Protein AF-A0A0C9XDY8-F1 (afdb_monomer_lite)

Structure (mmCIF, N/CA/C/O backbone):
data_AF-A0A0C9XDY8-F1
#
_entry.id   AF-A0A0C9XDY8-F1
#
loop_
_atom_site.group_PDB
_atom_site.id
_atom_site.type_symbol
_atom_site.label_atom_id
_atom_site.label_alt_id
_atom_site.label_comp_id
_atom_site.label_asym_id
_atom_site.label_entity_id
_atom_site.label_seq_id
_atom_site.pdbx_PDB_ins_code
_atom_site.Cartn_x
_atom_site.Cartn_y
_atom_site.Cartn_z
_atom_site.occupancy
_atom_site.B_iso_or_equiv
_atom_site.auth_seq_id
_atom_site.auth_comp_id
_atom_site.auth_asym_id
_atom_site.auth_atom_id
_atom_site.pdbx_PDB_model_num
ATOM 1 N N . THR A 1 1 ? -38.561 7.432 25.323 1.00 42.12 1 THR A N 1
ATOM 2 C CA . THR A 1 1 ? -39.269 6.364 26.056 1.00 42.12 1 THR A CA 1
ATOM 3 C C . THR A 1 1 ? -39.450 6.835 27.482 1.00 42.12 1 THR A C 1
ATOM 5 O O . THR A 1 1 ? -38.489 6.857 28.238 1.00 42.12 1 THR A O 1
ATOM 8 N N . LEU A 1 2 ? -40.638 7.354 27.798 1.00 38.59 2 LEU A N 1
ATOM 9 C CA . LEU A 1 2 ? -40.987 7.795 29.151 1.00 38.59 2 LEU A CA 1
ATOM 10 C C . LEU A 1 2 ? -41.148 6.558 30.043 1.00 38.59 2 LEU A C 1
ATOM 12 O O . LEU A 1 2 ? -41.819 5.605 29.655 1.00 38.59 2 LEU A O 1
ATOM 16 N N . PHE A 1 3 ? -40.482 6.567 31.195 1.00 43.03 3 PHE A N 1
ATOM 17 C CA . PHE A 1 3 ? -40.657 5.567 32.244 1.00 43.03 3 PHE A CA 1
ATOM 18 C C . PHE A 1 3 ? -42.044 5.752 32.868 1.00 43.03 3 PHE A C 1
ATOM 20 O O . PHE A 1 3 ? -42.349 6.836 33.356 1.00 43.03 3 PHE A O 1
ATOM 27 N N . THR A 1 4 ? -42.872 4.710 32.855 1.00 50.50 4 THR A N 1
ATOM 28 C CA . THR A 1 4 ? -44.108 4.652 33.642 1.00 50.50 4 THR A CA 1
ATOM 29 C C . THR A 1 4 ? -43.755 4.244 35.071 1.00 50.50 4 THR A C 1
ATOM 31 O O . THR A 1 4 ? -43.108 3.218 35.281 1.00 50.50 4 THR A O 1
ATOM 34 N N . ASP A 1 5 ? -44.185 5.032 36.048 1.00 51.97 5 ASP A N 1
ATOM 35 C CA . ASP A 1 5 ? -43.970 4.881 37.498 1.00 51.97 5 ASP A CA 1
ATOM 36 C C . ASP A 1 5 ? -44.753 3.717 38.145 1.00 51.97 5 ASP A C 1
ATOM 38 O O . ASP A 1 5 ? -44.798 3.580 39.367 1.00 51.97 5 ASP A O 1
ATOM 42 N N . GLY A 1 6 ? -45.337 2.836 37.329 1.00 58.69 6 GLY A N 1
ATOM 43 C CA . GLY A 1 6 ? -46.181 1.733 37.784 1.00 58.69 6 GLY A CA 1
ATOM 44 C C . GLY A 1 6 ? -47.618 2.148 38.094 1.00 58.69 6 GLY A C 1
ATOM 45 O O . GLY A 1 6 ? -48.391 1.303 38.540 1.00 58.69 6 GLY A O 1
ATOM 46 N N . THR A 1 7 ? -47.992 3.402 37.830 1.00 55.78 7 THR A N 1
ATOM 47 C CA . THR A 1 7 ? -49.383 3.859 37.851 1.00 55.78 7 THR A CA 1
ATOM 48 C C . THR A 1 7 ? -49.815 4.293 36.453 1.00 55.78 7 THR A C 1
ATOM 50 O O . THR A 1 7 ? -49.195 5.151 35.833 1.00 55.78 7 THR A O 1
ATOM 53 N N . GLY A 1 8 ? -50.860 3.662 35.911 1.00 65.94 8 GLY A N 1
ATOM 54 C CA . GLY A 1 8 ? -51.382 3.995 34.587 1.00 65.94 8 GLY A CA 1
ATOM 55 C C . GLY A 1 8 ? -52.236 2.896 33.962 1.00 65.94 8 GLY A C 1
ATOM 56 O O . GLY A 1 8 ? -52.238 1.757 34.423 1.00 65.94 8 GLY A O 1
ATOM 57 N N . VAL A 1 9 ? -52.948 3.277 32.903 1.00 69.12 9 VAL A N 1
ATOM 58 C CA . VAL A 1 9 ? -53.751 2.394 32.049 1.00 69.12 9 VAL A CA 1
ATOM 59 C C . VAL A 1 9 ? -52.806 1.623 31.124 1.00 69.12 9 VAL A C 1
ATOM 61 O O . VAL A 1 9 ? -51.913 2.207 30.499 1.00 69.12 9 VAL A O 1
ATOM 64 N N . GLY A 1 10 ? -52.959 0.304 31.055 1.00 72.88 10 GLY A N 1
ATOM 65 C CA . GLY A 1 10 ? -52.132 -0.560 30.219 1.00 72.88 10 GLY A CA 1
ATOM 66 C C . GLY A 1 10 ? -52.230 -0.182 28.738 1.00 72.88 10 GLY A C 1
ATOM 67 O O . GLY A 1 10 ? -53.272 0.241 28.243 1.00 72.88 10 GLY A O 1
ATOM 68 N N . CYS A 1 11 ? -51.161 -0.403 27.967 1.00 77.75 11 CYS A N 1
ATOM 69 C CA . CYS A 1 11 ? -51.172 -0.118 26.521 1.00 77.75 11 CYS A CA 1
ATOM 70 C C . CYS A 1 11 ? -52.161 -0.977 25.697 1.00 77.75 11 CYS A C 1
ATOM 72 O O . CYS A 1 11 ? -52.243 -0.803 24.485 1.00 77.75 11 CYS A O 1
ATOM 74 N N . HIS A 1 12 ? -52.878 -1.901 26.346 1.00 75.44 12 HIS A N 1
ATOM 75 C CA . HIS A 1 12 ? -53.931 -2.747 25.782 1.00 75.44 12 HIS A CA 1
ATOM 76 C C . HIS A 1 12 ? -55.342 -2.362 26.264 1.00 75.44 12 HIS A C 1
ATOM 78 O O . HIS A 1 12 ? -56.315 -2.900 25.753 1.00 75.44 12 HIS A O 1
ATOM 84 N N . GLU A 1 13 ? -55.459 -1.471 27.251 1.00 76.25 13 GLU A N 1
ATOM 85 C CA . GLU A 1 13 ? -56.730 -1.150 27.915 1.00 76.25 13 GLU A CA 1
ATOM 86 C C . GLU A 1 13 ? -57.495 -0.002 27.231 1.00 76.25 13 GLU A C 1
ATOM 88 O O . GLU A 1 13 ? -58.681 0.169 27.490 1.00 76.25 13 GLU A O 1
ATOM 93 N N . ASP A 1 14 ? -56.850 0.758 26.338 1.00 78.69 14 ASP A N 1
ATOM 94 C CA . ASP A 1 14 ? -57.477 1.826 25.547 1.00 78.69 14 ASP A CA 1
ATOM 95 C C . ASP A 1 14 ? -56.982 1.764 24.093 1.00 78.69 14 ASP A C 1
ATOM 97 O O . ASP A 1 14 ? -55.781 1.625 23.836 1.00 78.69 14 ASP A O 1
ATOM 101 N N . GLU A 1 15 ? -57.900 1.877 23.133 1.00 78.00 15 GLU A N 1
ATOM 102 C CA . GLU A 1 15 ? -57.599 1.894 21.696 1.00 78.00 15 GLU A CA 1
ATOM 103 C C . GLU A 1 15 ? -56.753 3.107 21.284 1.00 78.00 15 GLU A C 1
ATOM 105 O O . GLU A 1 15 ? -56.005 3.038 20.304 1.00 78.00 15 GLU A O 1
ATOM 110 N N . CYS A 1 16 ? -56.821 4.200 22.048 1.00 79.81 16 CYS A N 1
ATOM 111 C CA . CYS A 1 16 ? -56.036 5.409 21.812 1.00 79.81 16 CYS A CA 1
ATOM 112 C C . CYS A 1 16 ? -54.578 5.280 22.289 1.00 79.81 16 CYS A C 1
ATOM 114 O O . CYS A 1 16 ? -53.739 6.124 21.950 1.00 79.81 16 CYS A O 1
ATOM 116 N N . ASN A 1 17 ? -54.240 4.236 23.056 1.00 80.06 17 ASN A N 1
ATOM 117 C CA . ASN A 1 17 ? -52.890 4.048 23.576 1.00 80.06 17 ASN A CA 1
ATOM 118 C C . ASN A 1 17 ? -51.931 3.530 22.496 1.00 80.06 17 ASN A C 1
ATOM 120 O O . ASN A 1 17 ? -52.200 2.577 21.761 1.00 80.06 17 ASN A O 1
ATOM 124 N N . GLN A 1 18 ? -50.728 4.111 22.438 1.00 79.38 18 GLN A N 1
ATOM 125 C CA . GLN A 1 18 ? -49.668 3.558 21.600 1.00 79.38 18 GLN A CA 1
ATOM 126 C C . GLN A 1 18 ? -49.207 2.203 22.151 1.00 79.38 18 GLN A C 1
ATOM 128 O O . GLN A 1 18 ? -48.618 2.113 23.229 1.00 79.38 18 GLN A O 1
ATOM 133 N N . ARG A 1 19 ? -49.425 1.145 21.364 1.00 80.38 19 ARG A N 1
ATOM 134 C CA . ARG A 1 19 ? -48.980 -0.214 21.697 1.00 80.38 19 ARG A CA 1
ATOM 135 C C . ARG A 1 19 ? -47.453 -0.296 21.782 1.00 80.38 19 ARG A C 1
ATOM 137 O O . ARG A 1 19 ? -46.741 0.203 20.901 1.00 80.38 19 ARG A O 1
ATOM 144 N N . CYS A 1 20 ? -46.948 -0.964 22.819 1.00 77.81 20 CYS A N 1
ATOM 145 C CA . CYS A 1 20 ? -45.521 -1.255 22.948 1.00 77.81 20 CYS A CA 1
ATOM 146 C C . CYS A 1 20 ? -45.074 -2.289 21.897 1.00 77.81 20 CYS A C 1
ATOM 148 O O . CYS A 1 20 ? -45.893 -2.869 21.184 1.00 77.81 20 CYS A O 1
ATOM 150 N N . SER A 1 21 ? -43.767 -2.531 21.781 1.00 80.88 21 SER A N 1
ATOM 151 C CA . SER A 1 21 ? -43.231 -3.511 20.826 1.00 80.88 21 SER A CA 1
ATOM 152 C C . SER A 1 21 ? -43.799 -4.917 21.034 1.00 80.88 21 SER A C 1
ATOM 154 O O . SER A 1 21 ? -44.070 -5.591 20.050 1.00 80.88 21 SER A O 1
ATOM 156 N N . VAL A 1 22 ? -44.044 -5.332 22.281 1.00 80.62 22 VAL A N 1
ATOM 157 C CA . VAL A 1 22 ? -44.603 -6.655 22.605 1.00 80.62 22 VAL A CA 1
ATOM 158 C C . VAL A 1 22 ? -46.059 -6.762 22.142 1.00 80.62 22 VAL A C 1
ATOM 160 O O . VAL A 1 22 ? -46.367 -7.634 21.341 1.00 80.62 22 VAL A O 1
ATOM 163 N N . CYS A 1 23 ? -46.924 -5.812 22.514 1.00 80.12 23 CYS A N 1
ATOM 164 C CA . CYS A 1 23 ? -48.340 -5.803 22.106 1.00 80.12 23 CYS A CA 1
ATOM 165 C C . CYS A 1 23 ? -48.559 -5.560 20.602 1.00 80.12 23 CYS A C 1
ATOM 167 O O . CYS A 1 23 ? -49.662 -5.745 20.089 1.00 80.12 23 CYS A O 1
ATOM 169 N N . LYS A 1 24 ? -47.538 -5.063 19.892 1.00 82.62 24 LYS A N 1
ATOM 170 C CA . LYS A 1 24 ? -47.538 -4.974 18.425 1.00 82.62 24 LYS A CA 1
ATOM 171 C C . LYS A 1 24 ? -47.189 -6.306 17.764 1.00 82.62 24 LYS A C 1
ATOM 173 O O . LYS A 1 24 ? -47.685 -6.570 16.677 1.00 82.62 24 LYS A O 1
ATOM 178 N N . LEU A 1 25 ? -46.309 -7.087 18.388 1.00 83.44 25 LEU A N 1
ATOM 179 C CA . LEU A 1 25 ? -45.861 -8.390 17.898 1.00 83.44 25 LEU A CA 1
ATOM 180 C C . LEU A 1 25 ? -46.874 -9.497 18.205 1.00 83.44 25 LEU A C 1
ATOM 182 O O . LEU A 1 25 ? -47.067 -10.374 17.372 1.00 83.44 25 LEU A O 1
ATOM 186 N N . ASP A 1 26 ? -47.528 -9.427 19.362 1.00 83.75 26 ASP A N 1
ATOM 187 C CA . ASP A 1 26 ? -48.547 -10.379 19.797 1.00 83.75 26 ASP A CA 1
ATOM 188 C C . ASP A 1 26 ? -49.736 -9.615 20.414 1.00 83.75 26 ASP A C 1
ATOM 190 O O . ASP A 1 26 ? -49.637 -9.134 21.545 1.00 83.75 26 ASP A O 1
ATOM 194 N N . PRO A 1 27 ? -50.841 -9.412 19.675 1.00 78.44 27 PRO A N 1
ATOM 195 C CA . PRO A 1 27 ? -52.011 -8.684 20.170 1.00 78.44 27 PRO A CA 1
ATOM 196 C C . PRO A 1 27 ? -52.803 -9.419 21.256 1.00 78.44 27 PRO A C 1
ATOM 198 O O . PRO A 1 27 ? -53.489 -8.754 22.031 1.00 78.44 27 PRO A O 1
ATOM 201 N N . ASP A 1 28 ? -52.703 -10.749 21.309 1.00 80.75 28 ASP A N 1
ATOM 202 C CA . ASP A 1 28 ? -53.555 -11.608 22.140 1.00 80.75 28 ASP A CA 1
ATOM 203 C C . ASP A 1 28 ? -52.835 -12.131 23.391 1.00 80.75 28 ASP A C 1
ATOM 205 O O . ASP A 1 28 ? -53.439 -12.820 24.222 1.00 80.75 28 ASP A O 1
ATOM 209 N N . HIS A 1 29 ? -51.550 -11.801 23.565 1.00 77.38 29 HIS A N 1
ATOM 210 C CA . HIS A 1 29 ? -50.844 -12.131 24.797 1.00 77.38 29 HIS A CA 1
ATOM 211 C C . HIS A 1 29 ? -51.566 -11.518 26.005 1.00 77.38 29 HIS A C 1
ATOM 213 O O . HIS A 1 29 ? -52.006 -10.366 25.994 1.00 77.38 29 HIS A O 1
ATOM 219 N N . ARG A 1 30 ? -51.651 -12.281 27.096 1.00 74.69 30 ARG A N 1
ATOM 220 C CA . ARG A 1 30 ? -52.174 -11.778 28.366 1.00 74.69 30 ARG A CA 1
ATOM 221 C C . ARG A 1 30 ? -51.044 -11.068 29.108 1.00 74.69 30 ARG A C 1
ATOM 223 O O . ARG A 1 30 ? -50.074 -11.722 29.489 1.00 74.69 30 ARG A O 1
ATOM 230 N N . PRO A 1 31 ? -51.148 -9.759 29.387 1.00 65.38 31 PRO A N 1
ATOM 231 C CA . PRO A 1 31 ? -50.090 -9.021 30.083 1.00 65.38 31 PRO A CA 1
ATOM 232 C C . PRO A 1 31 ? -49.797 -9.572 31.485 1.00 65.38 31 PRO A C 1
ATOM 234 O O . PRO A 1 31 ? -48.685 -9.441 31.983 1.00 65.38 31 PRO A O 1
ATOM 237 N N . GLN A 1 32 ? -50.785 -10.235 32.096 1.00 66.88 32 GLN A N 1
ATOM 238 C CA . GLN A 1 32 ? -50.683 -10.921 33.388 1.00 66.88 32 GLN A CA 1
ATOM 239 C C . GLN A 1 32 ? -49.731 -12.129 33.351 1.00 66.88 32 GLN A C 1
ATOM 241 O O . GLN A 1 32 ? -49.143 -12.475 34.375 1.00 66.88 32 GLN A O 1
ATOM 246 N N . ASP A 1 33 ? -49.537 -12.732 32.175 1.00 66.88 33 ASP A N 1
ATOM 247 C CA . ASP A 1 33 ? -48.647 -13.879 31.978 1.00 66.88 33 ASP A CA 1
ATOM 248 C C . ASP A 1 33 ? -47.199 -13.437 31.704 1.00 66.88 33 ASP A C 1
ATOM 250 O O . ASP A 1 33 ? -46.258 -14.233 31.809 1.00 66.88 33 ASP A O 1
ATOM 254 N N . ILE A 1 34 ? -46.984 -12.145 31.423 1.00 63.44 34 ILE A N 1
ATOM 255 C CA . ILE A 1 34 ? -45.647 -11.566 31.317 1.00 63.44 34 ILE A CA 1
ATOM 256 C C . ILE A 1 34 ? -45.100 -11.369 32.730 1.00 63.44 34 ILE A C 1
ATOM 258 O O . ILE A 1 34 ? -45.297 -10.340 33.379 1.00 63.44 34 ILE A O 1
ATOM 262 N N . ARG A 1 35 ? -44.327 -12.352 33.198 1.00 57.62 35 ARG A N 1
ATOM 263 C CA . ARG A 1 35 ? -43.446 -12.168 34.355 1.00 57.62 35 ARG A CA 1
ATOM 264 C C . ARG A 1 35 ? -42.372 -11.147 33.996 1.00 57.62 35 ARG A C 1
ATOM 266 O O . ARG A 1 35 ? -41.326 -11.496 33.451 1.00 57.62 35 ARG A O 1
ATOM 273 N N . MET A 1 36 ? -42.625 -9.877 34.304 1.00 55.31 36 MET A N 1
ATOM 274 C CA . MET A 1 36 ? -41.570 -8.872 34.296 1.00 55.31 36 MET A CA 1
ATOM 275 C C . MET A 1 36 ? -40.492 -9.321 35.280 1.00 55.31 36 MET A C 1
ATOM 277 O O . MET A 1 36 ? -40.785 -9.587 36.446 1.00 55.31 36 MET A O 1
ATOM 281 N N . ALA A 1 37 ? -39.251 -9.434 34.805 1.00 52.62 37 ALA A N 1
ATOM 282 C CA . ALA A 1 37 ? -38.116 -9.658 35.684 1.00 52.62 37 ALA A CA 1
ATOM 283 C C . ALA A 1 37 ? -38.126 -8.557 36.751 1.00 52.62 37 ALA A C 1
ATOM 285 O O . ALA A 1 37 ? -38.076 -7.369 36.425 1.00 52.62 37 ALA A O 1
ATOM 286 N N . SER A 1 38 ? -38.269 -8.955 38.013 1.00 48.91 38 SER A N 1
ATOM 287 C CA . SER A 1 38 ? -38.363 -8.042 39.143 1.00 48.91 38 SER A CA 1
ATOM 288 C C . SER A 1 38 ? -37.154 -7.110 39.130 1.00 48.91 38 SER A C 1
ATOM 290 O O . SER A 1 38 ? -36.019 -7.559 39.290 1.00 48.91 38 SER A O 1
ATOM 292 N N . ILE A 1 39 ? -37.382 -5.810 38.942 1.00 51.19 39 ILE A N 1
ATOM 293 C CA . ILE A 1 39 ? -36.338 -4.810 39.170 1.00 51.19 39 ILE A CA 1
ATOM 294 C C . ILE A 1 39 ? -35.982 -4.905 40.662 1.00 51.19 39 ILE A C 1
ATOM 296 O O . ILE A 1 39 ? -36.906 -4.857 41.482 1.00 51.19 39 ILE A O 1
ATOM 300 N N . PRO A 1 40 ? -34.700 -5.057 41.047 1.00 42.94 40 PRO A N 1
ATOM 301 C CA . PRO A 1 40 ? -34.326 -5.193 42.449 1.00 42.94 40 PRO A CA 1
ATOM 302 C C . PRO A 1 40 ? -34.784 -3.953 43.223 1.00 42.94 40 PRO A C 1
ATOM 304 O O . PRO A 1 40 ? -34.209 -2.871 43.097 1.00 42.94 40 PRO A O 1
ATOM 307 N N . ARG A 1 41 ? -35.854 -4.090 44.013 1.00 44.00 41 ARG A N 1
ATOM 308 C CA . ARG A 1 41 ? -36.256 -3.068 44.977 1.00 44.00 41 ARG A CA 1
ATOM 309 C C . ARG A 1 41 ? -35.259 -3.125 46.120 1.00 44.00 41 ARG A C 1
ATOM 311 O O . ARG A 1 41 ? -35.271 -4.048 46.924 1.00 44.00 41 ARG A O 1
ATOM 318 N N . ASN A 1 42 ? -34.397 -2.121 46.176 1.00 51.34 42 ASN A N 1
ATOM 319 C CA . ASN A 1 42 ? -33.476 -1.913 47.279 1.00 51.34 42 ASN A CA 1
ATOM 320 C C . ASN A 1 42 ? -34.284 -1.477 48.521 1.00 51.34 42 ASN A C 1
ATOM 322 O O . ASN A 1 42 ? -34.487 -0.286 48.748 1.00 51.34 42 ASN A O 1
ATOM 326 N N . ARG A 1 43 ? -34.817 -2.433 49.289 1.00 45.19 43 ARG A N 1
ATOM 327 C CA . ARG A 1 43 ? -35.283 -2.232 50.670 1.00 45.19 43 ARG A CA 1
ATOM 328 C C . ARG A 1 43 ? -34.972 -3.481 51.482 1.00 45.19 43 ARG A C 1
ATOM 330 O O . ARG A 1 43 ? -35.295 -4.587 51.068 1.00 45.19 43 ARG A O 1
ATOM 337 N N . GLY A 1 44 ? -34.277 -3.258 52.591 1.00 48.97 44 GLY A N 1
ATOM 338 C CA . GLY A 1 44 ? -33.768 -4.294 53.470 1.00 48.97 44 GLY A CA 1
ATOM 339 C C . GLY A 1 44 ? -34.829 -5.036 54.280 1.00 48.97 44 GLY A C 1
ATOM 340 O O . GLY A 1 44 ? -36.019 -4.724 54.240 1.00 48.97 44 GLY A O 1
ATOM 341 N N . THR A 1 45 ? -34.266 -5.968 55.054 1.00 47.59 45 THR A N 1
ATOM 342 C CA . THR A 1 45 ? -34.793 -6.795 56.152 1.00 47.59 45 THR A CA 1
ATOM 343 C C . THR A 1 45 ? -35.672 -8.006 55.799 1.00 47.59 45 THR A C 1
ATOM 345 O O . THR A 1 45 ? -36.845 -7.875 55.485 1.00 47.59 45 THR A O 1
ATOM 348 N N . GLU A 1 46 ? -35.009 -9.169 55.924 1.00 51.94 46 GLU A N 1
ATOM 349 C CA . GLU A 1 46 ? -35.425 -10.441 56.552 1.00 51.94 46 GLU A CA 1
ATOM 350 C C . GLU A 1 46 ? -36.621 -11.227 55.988 1.00 51.94 46 GLU A C 1
ATOM 352 O O . GLU A 1 46 ? -37.774 -10.863 56.179 1.00 51.94 46 GLU A O 1
ATOM 357 N N . ALA A 1 47 ? -36.329 -12.391 55.387 1.00 44.44 47 ALA A N 1
ATOM 358 C CA . ALA A 1 47 ? -36.710 -13.715 55.910 1.00 44.44 47 ALA A CA 1
ATOM 359 C C . ALA A 1 47 ? -36.278 -14.836 54.942 1.00 44.44 47 ALA A C 1
ATOM 361 O O . ALA A 1 47 ? -36.339 -14.700 53.720 1.00 44.44 47 ALA A O 1
ATOM 362 N N . GLU A 1 48 ? -35.819 -15.940 55.524 1.00 51.09 48 GLU A N 1
ATOM 363 C CA . GLU A 1 48 ? -35.302 -17.151 54.888 1.00 51.09 48 GLU A CA 1
ATOM 364 C C . GLU A 1 48 ? -36.371 -17.952 54.126 1.00 51.09 48 GLU A C 1
ATOM 366 O O . GLU A 1 48 ? -37.483 -18.139 54.611 1.00 51.09 48 GLU A O 1
ATOM 371 N N . ALA A 1 49 ? -35.982 -18.542 52.990 1.00 43.41 49 ALA A N 1
ATOM 372 C CA . ALA A 1 49 ? -36.469 -19.855 52.564 1.00 43.41 49 ALA A CA 1
ATOM 373 C C . ALA A 1 49 ? -35.487 -20.488 51.564 1.00 43.41 49 ALA A C 1
ATOM 375 O O . ALA A 1 49 ? -35.238 -19.974 50.472 1.00 43.41 49 ALA A O 1
ATOM 376 N N . SER A 1 50 ? -34.928 -21.623 51.971 1.00 50.34 50 SER A N 1
ATOM 377 C CA . SER A 1 50 ? -33.969 -22.452 51.250 1.00 50.34 50 SER A CA 1
ATOM 378 C C . SER A 1 50 ? -34.481 -22.959 49.898 1.00 50.34 50 SER A C 1
ATOM 380 O O . SER A 1 50 ? -35.492 -23.652 49.824 1.00 50.34 50 SER A O 1
ATOM 382 N N . SER A 1 51 ? -33.698 -22.737 48.841 1.00 40.78 51 SER A N 1
ATOM 383 C CA . SER A 1 51 ? -33.584 -23.683 47.724 1.00 40.78 51 SER A CA 1
ATOM 384 C C . SER A 1 51 ? -32.186 -23.591 47.108 1.00 40.78 51 SER A C 1
ATOM 386 O O . SER A 1 51 ? -31.849 -22.704 46.327 1.00 40.78 51 SER A O 1
ATOM 388 N N . SER A 1 52 ? -31.335 -24.521 47.529 1.00 47.25 52 SER A N 1
ATOM 389 C CA . SER A 1 52 ? -29.935 -24.637 47.136 1.00 47.25 52 SER A CA 1
ATOM 390 C C . SER A 1 52 ? -29.819 -25.252 45.740 1.00 47.25 52 SER A C 1
ATOM 392 O O . SER A 1 52 ? -29.446 -26.413 45.589 1.00 47.25 52 SER A O 1
ATOM 394 N N . ILE A 1 53 ? -30.130 -24.480 44.699 1.00 47.22 53 ILE A N 1
ATOM 395 C CA . ILE A 1 53 ? -29.616 -24.758 43.355 1.00 47.22 53 ILE A CA 1
ATOM 396 C C . ILE A 1 53 ? -28.306 -23.984 43.242 1.00 47.22 53 ILE A C 1
ATOM 398 O O . ILE A 1 53 ? -28.290 -22.789 42.952 1.00 47.22 53 ILE A O 1
ATOM 402 N N . SER A 1 54 ? -27.197 -24.674 43.516 1.00 46.47 54 SER A N 1
ATOM 403 C CA . SER A 1 54 ? -25.847 -24.163 43.279 1.00 46.47 54 SER A CA 1
ATOM 404 C C . SER A 1 54 ? -25.618 -24.020 41.772 1.00 46.47 54 SER A C 1
ATOM 406 O O . SER A 1 54 ? -25.078 -24.901 41.107 1.00 46.47 54 SER A O 1
ATOM 408 N N . ARG A 1 55 ? -26.089 -22.905 41.212 1.00 48.03 55 ARG A N 1
ATOM 409 C CA . ARG A 1 55 ? -25.539 -22.325 39.991 1.00 48.03 55 ARG A CA 1
ATOM 410 C C . ARG A 1 55 ? -24.518 -21.291 40.432 1.00 48.03 55 ARG A C 1
ATOM 412 O O . ARG A 1 55 ? -24.845 -20.126 40.641 1.00 48.03 55 ARG A O 1
ATOM 419 N N . THR A 1 56 ? -23.277 -21.728 40.593 1.00 45.50 56 THR A N 1
ATOM 420 C CA . THR A 1 56 ? -22.108 -20.846 40.592 1.00 45.50 56 THR A CA 1
ATOM 421 C C . THR A 1 56 ? -21.918 -20.271 39.189 1.00 45.50 56 THR A C 1
ATOM 423 O O . THR A 1 56 ? -20.978 -20.618 38.490 1.00 45.50 56 THR A O 1
ATOM 426 N N . ASP A 1 57 ? -22.835 -19.407 38.777 1.00 51.47 57 ASP A N 1
ATOM 427 C CA . ASP A 1 57 ? -22.575 -18.366 37.794 1.00 51.47 57 ASP A CA 1
ATOM 428 C C . ASP A 1 57 ? -22.826 -17.075 38.554 1.00 51.47 57 ASP A C 1
ATOM 430 O O . ASP A 1 57 ? -23.939 -16.555 38.605 1.00 51.47 57 ASP A O 1
ATOM 434 N N . HIS A 1 58 ? -21.800 -16.616 39.271 1.00 56.09 58 HIS A N 1
ATOM 435 C CA . HIS A 1 58 ? -21.829 -15.273 39.822 1.00 56.09 58 HIS A CA 1
ATOM 436 C C . HIS A 1 58 ? -21.917 -14.329 38.619 1.00 56.09 58 HIS A C 1
ATOM 438 O O . HIS A 1 58 ? -20.961 -14.286 37.838 1.00 56.09 58 HIS A O 1
ATOM 444 N N . PRO A 1 59 ? -23.030 -13.597 38.421 1.00 58.22 59 PRO A N 1
ATOM 445 C CA . PRO A 1 59 ? -23.056 -12.576 37.393 1.00 58.22 59 PRO A CA 1
ATOM 446 C C . PRO A 1 59 ? -21.934 -11.609 37.749 1.00 58.22 59 PRO A C 1
ATOM 448 O O . PRO A 1 59 ? -21.939 -11.044 38.847 1.00 58.22 59 PRO A O 1
ATOM 451 N N . GLN A 1 60 ? -20.936 -11.480 36.867 1.00 60.97 60 GLN A N 1
ATOM 452 C CA . GLN A 1 60 ? -19.886 -10.482 37.037 1.00 60.97 60 GLN A CA 1
ATOM 453 C C . GLN A 1 60 ? -20.570 -9.175 37.418 1.00 60.97 60 GLN A C 1
ATOM 455 O O . GLN A 1 60 ? -21.497 -8.732 36.730 1.00 60.97 60 GLN A O 1
ATOM 460 N N . SER A 1 61 ? -20.159 -8.579 38.538 1.00 80.62 61 SER A N 1
ATOM 461 C CA . SER A 1 61 ? -20.737 -7.304 38.940 1.00 80.62 61 SER A CA 1
ATOM 462 C C . SER A 1 61 ? -20.576 -6.326 37.776 1.00 80.62 61 SER A C 1
ATOM 464 O O . SER A 1 61 ? -19.585 -6.375 37.044 1.00 80.62 61 SER A O 1
ATOM 466 N N . PHE A 1 62 ? -21.526 -5.411 37.594 1.00 80.38 62 PHE A N 1
ATOM 467 C CA . PHE A 1 62 ? -21.440 -4.408 36.527 1.00 80.38 62 PHE A CA 1
ATOM 468 C C . PHE A 1 62 ? -20.068 -3.700 36.502 1.00 80.38 62 PHE A C 1
ATOM 470 O O . PHE A 1 62 ? -19.526 -3.416 35.438 1.00 80.38 62 PHE A O 1
ATOM 477 N N . SER A 1 63 ? -19.455 -3.500 37.675 1.00 82.50 63 SER A N 1
ATOM 478 C CA . SER A 1 63 ? -18.095 -2.974 37.823 1.00 82.50 63 SER A CA 1
ATOM 479 C C . SER A 1 63 ? -16.995 -3.877 37.242 1.00 82.50 63 SER A C 1
ATOM 481 O O . SER A 1 63 ? -16.064 -3.362 36.625 1.00 82.50 63 SER A O 1
ATOM 483 N N . GLN A 1 64 ? -17.088 -5.201 37.390 1.00 83.00 64 GLN A N 1
ATOM 484 C CA . GLN A 1 64 ? -16.149 -6.157 36.791 1.00 83.00 64 GLN A CA 1
ATOM 485 C C . GLN A 1 64 ? -16.301 -6.208 35.270 1.00 83.00 64 GLN A C 1
ATOM 487 O O . GLN A 1 64 ? -15.299 -6.093 34.564 1.00 83.00 64 GLN A O 1
ATOM 492 N N . ALA A 1 65 ? -17.537 -6.276 34.766 1.00 82.25 65 ALA A N 1
ATOM 493 C CA . ALA A 1 65 ? -17.808 -6.238 33.330 1.00 82.25 65 ALA A CA 1
ATOM 494 C C . ALA A 1 65 ? -17.325 -4.915 32.699 1.00 82.25 65 ALA A C 1
ATOM 496 O O . ALA A 1 65 ? -16.697 -4.914 31.639 1.00 82.25 65 ALA A O 1
ATOM 497 N N . ALA A 1 66 ? -17.539 -3.782 33.379 1.00 87.62 66 ALA A N 1
ATOM 498 C CA . ALA A 1 66 ? -17.039 -2.478 32.945 1.00 87.62 66 ALA A CA 1
ATOM 499 C C . ALA A 1 66 ? -15.502 -2.412 32.940 1.00 87.62 66 ALA A C 1
ATOM 501 O O . ALA A 1 66 ? -14.916 -1.889 31.987 1.00 87.62 66 ALA A O 1
ATOM 502 N N . ARG A 1 67 ? -14.836 -2.965 33.966 1.00 87.06 67 ARG A N 1
ATOM 503 C CA . ARG A 1 67 ? -13.368 -3.030 34.027 1.00 87.06 67 ARG A CA 1
ATOM 504 C C . ARG A 1 67 ? -12.803 -3.898 32.904 1.00 87.06 67 ARG A C 1
ATOM 506 O O . ARG A 1 67 ? -11.927 -3.435 32.181 1.00 87.06 67 ARG A O 1
ATOM 513 N N . GLN A 1 68 ? -13.366 -5.085 32.687 1.00 87.44 68 GLN A N 1
ATOM 514 C CA . GLN A 1 68 ? -12.962 -5.978 31.601 1.00 87.44 68 GLN A CA 1
ATOM 515 C C . GLN A 1 68 ? -13.179 -5.328 30.227 1.00 87.44 68 GLN A C 1
ATOM 517 O O . GLN A 1 68 ? -12.309 -5.387 29.360 1.00 87.44 68 GLN A O 1
ATOM 522 N N . ALA A 1 69 ? -14.301 -4.632 30.021 1.00 86.50 69 ALA A N 1
ATOM 523 C CA . ALA A 1 69 ? -14.545 -3.895 28.782 1.00 86.50 69 ALA A CA 1
ATOM 524 C C . ALA A 1 69 ? -13.535 -2.753 28.566 1.00 86.50 69 ALA A C 1
ATOM 526 O O . ALA A 1 69 ? -13.160 -2.482 27.423 1.00 86.50 69 ALA A O 1
ATOM 527 N N . LYS A 1 70 ? -13.094 -2.081 29.639 1.00 89.81 70 LYS A N 1
ATOM 528 C CA . LYS A 1 70 ? -12.048 -1.048 29.587 1.00 89.81 70 LYS A CA 1
ATOM 529 C C . LYS A 1 70 ? -10.683 -1.651 29.255 1.00 89.81 70 LYS A C 1
ATOM 531 O O . LYS A 1 70 ? -10.002 -1.127 28.380 1.00 89.81 70 LYS A O 1
ATOM 536 N N . GLU A 1 71 ? -10.311 -2.756 29.895 1.00 87.12 71 GLU A N 1
ATOM 537 C CA . GLU A 1 71 ? -9.062 -3.483 29.629 1.00 87.12 71 GLU A CA 1
ATOM 538 C C . GLU A 1 71 ? -9.000 -3.982 28.178 1.00 87.12 71 GLU A C 1
ATOM 540 O O . GLU A 1 71 ? -8.002 -3.772 27.493 1.00 87.12 71 GLU A O 1
ATOM 545 N N . LEU A 1 72 ? -10.094 -4.554 27.664 1.00 84.44 72 LEU A N 1
ATOM 546 C CA . LEU A 1 72 ? -10.179 -4.995 26.269 1.00 84.44 72 LEU A CA 1
ATOM 547 C C . LEU A 1 72 ? -10.065 -3.832 25.276 1.00 84.44 72 LEU A C 1
ATOM 549 O O . LEU A 1 72 ? -9.438 -3.990 24.228 1.00 84.44 72 LEU A O 1
ATOM 553 N N . ARG A 1 73 ? -10.661 -2.671 25.582 1.00 84.75 73 ARG A N 1
ATOM 554 C CA . ARG A 1 73 ? -10.505 -1.464 24.753 1.00 84.75 73 ARG A CA 1
ATOM 555 C C . ARG A 1 73 ? -9.066 -0.969 24.761 1.00 84.75 73 ARG A C 1
ATOM 557 O O . ARG A 1 73 ? -8.494 -0.824 23.687 1.00 84.75 73 ARG A O 1
ATOM 564 N N . ALA A 1 74 ? -8.469 -0.824 25.942 1.00 82.50 74 ALA A N 1
ATOM 565 C CA . ALA A 1 74 ? -7.079 -0.401 26.081 1.00 82.50 74 ALA A CA 1
ATOM 566 C C . ALA A 1 74 ? -6.122 -1.349 25.336 1.00 82.50 74 ALA A C 1
ATOM 568 O O . ALA A 1 74 ? -5.249 -0.898 24.602 1.00 82.50 74 ALA A O 1
ATOM 569 N N . GLY A 1 75 ? -6.328 -2.667 25.442 1.00 81.06 75 GLY A N 1
ATOM 570 C CA . GLY A 1 75 ? -5.537 -3.656 24.706 1.00 81.06 75 GLY A CA 1
ATOM 571 C C . GLY A 1 75 ? -5.642 -3.509 23.183 1.00 81.06 75 GLY A C 1
ATOM 572 O O . GLY A 1 75 ? -4.630 -3.570 22.485 1.00 81.06 75 GLY A O 1
ATOM 573 N N . ARG A 1 76 ? -6.850 -3.264 22.654 1.00 80.94 76 ARG A N 1
ATOM 574 C CA . ARG A 1 76 ? -7.062 -3.010 21.215 1.00 80.94 76 ARG A CA 1
ATOM 575 C C . ARG A 1 76 ? -6.416 -1.702 20.759 1.00 80.94 76 ARG A C 1
ATOM 577 O O . ARG A 1 76 ? -5.803 -1.672 19.693 1.00 80.94 76 ARG A O 1
ATOM 584 N N . GLU A 1 77 ? -6.533 -0.646 21.557 1.00 81.56 77 GLU A N 1
ATOM 585 C CA . GLU A 1 77 ? -5.924 0.660 21.283 1.00 81.56 77 GLU A CA 1
ATOM 586 C C . GLU A 1 77 ? -4.394 0.563 21.243 1.00 81.56 77 GLU A C 1
ATOM 588 O O . GLU A 1 77 ? -3.783 1.025 20.281 1.00 81.56 77 GLU A O 1
ATOM 593 N N . MET A 1 78 ? -3.772 -0.126 22.207 1.00 80.06 78 MET A N 1
ATOM 594 C CA . MET A 1 78 ? -2.322 -0.358 22.198 1.00 80.06 78 MET A CA 1
ATOM 595 C C . MET A 1 78 ? -1.865 -1.159 20.974 1.00 80.06 78 MET A C 1
ATOM 597 O O . MET A 1 78 ? -0.867 -0.802 20.350 1.00 80.06 78 MET A O 1
ATOM 601 N N . GLY A 1 79 ? -2.593 -2.219 20.603 1.00 83.25 79 GLY A N 1
ATOM 602 C CA . GLY A 1 79 ? -2.278 -3.003 19.404 1.00 83.25 79 GLY A CA 1
ATOM 603 C C . GLY A 1 79 ? -2.357 -2.166 18.123 1.00 83.25 79 GLY A C 1
ATOM 604 O O . GLY A 1 79 ? -1.477 -2.250 17.267 1.00 83.25 79 GLY A O 1
ATOM 605 N N . THR A 1 80 ? -3.371 -1.302 18.031 1.00 86.25 80 THR A N 1
ATOM 606 C CA . THR A 1 80 ? -3.559 -0.375 16.904 1.00 86.25 80 THR A CA 1
ATOM 607 C C . THR A 1 80 ? -2.425 0.649 16.833 1.00 86.25 80 THR A C 1
ATOM 609 O O . THR A 1 80 ? -1.877 0.883 15.757 1.00 86.25 80 THR A O 1
ATOM 612 N N . LEU A 1 81 ? -2.015 1.208 17.977 1.00 86.94 81 LEU A N 1
ATOM 613 C CA . LEU A 1 81 ? -0.903 2.155 18.054 1.00 86.94 81 LEU A CA 1
ATOM 614 C C . LEU A 1 81 ? 0.426 1.512 17.632 1.00 86.94 81 LEU A C 1
ATOM 616 O O . LEU A 1 81 ? 1.171 2.105 16.854 1.00 86.94 81 LEU A O 1
ATOM 620 N N . GLY A 1 82 ? 0.702 0.288 18.094 1.00 90.44 82 GLY A N 1
ATOM 621 C CA . GLY A 1 82 ? 1.904 -0.451 17.702 1.00 90.44 82 GLY A CA 1
ATOM 622 C C . GLY A 1 82 ? 1.958 -0.714 16.195 1.00 90.44 82 GLY A C 1
ATOM 623 O O . GLY A 1 82 ? 2.989 -0.485 15.561 1.00 90.44 82 GLY A O 1
ATOM 624 N N . ARG A 1 83 ? 0.830 -1.114 15.591 1.00 92.38 83 ARG A N 1
ATOM 625 C CA . ARG A 1 83 ? 0.731 -1.288 14.134 1.00 92.38 83 ARG A CA 1
ATOM 626 C C . ARG A 1 83 ? 0.922 0.033 13.386 1.00 92.38 83 ARG A C 1
ATOM 628 O O . ARG A 1 83 ? 1.663 0.067 12.406 1.00 92.38 83 ARG A O 1
ATOM 635 N N . ALA A 1 84 ? 0.317 1.123 13.861 1.00 92.50 84 ALA A N 1
ATOM 636 C CA . ALA A 1 84 ? 0.480 2.446 13.261 1.00 92.50 84 ALA A CA 1
ATOM 637 C C . ALA A 1 84 ? 1.951 2.897 13.251 1.00 92.50 84 ALA A C 1
ATOM 639 O O . ALA A 1 84 ? 2.436 3.371 12.227 1.00 92.50 84 ALA A O 1
ATOM 640 N N . GLN A 1 85 ? 2.678 2.675 14.351 1.00 93.06 85 GLN A N 1
ATOM 641 C CA . GLN A 1 85 ? 4.109 2.986 14.459 1.00 93.06 85 GLN A CA 1
ATOM 642 C C . GLN A 1 85 ? 4.972 2.155 13.500 1.00 93.06 85 GLN A C 1
ATOM 644 O O . GLN A 1 85 ? 5.924 2.682 12.925 1.00 93.06 85 GLN A O 1
ATOM 649 N N . GLN A 1 86 ? 4.651 0.872 13.299 1.00 94.19 86 GLN A N 1
ATOM 650 C CA . GLN A 1 86 ? 5.355 0.025 12.327 1.00 94.19 86 GLN A CA 1
ATOM 651 C C . GLN A 1 86 ? 5.189 0.552 10.899 1.00 94.19 86 GLN A C 1
ATOM 653 O O . GLN A 1 86 ? 6.180 0.702 10.183 1.00 94.19 86 GLN A O 1
ATOM 658 N N . ILE A 1 87 ? 3.953 0.882 10.509 1.00 95.19 87 ILE A N 1
ATOM 659 C CA . ILE A 1 87 ? 3.659 1.444 9.185 1.00 95.19 87 ILE A CA 1
ATOM 660 C C . ILE A 1 87 ? 4.350 2.801 9.025 1.00 95.19 87 ILE A C 1
ATOM 662 O O . ILE A 1 87 ? 4.988 3.052 8.005 1.00 95.19 87 ILE A O 1
ATOM 666 N N . GLU A 1 88 ? 4.275 3.669 10.037 1.00 94.38 88 GLU A N 1
ATOM 667 C CA . GLU A 1 88 ? 4.935 4.975 10.009 1.00 94.38 88 GLU A CA 1
ATOM 668 C C . GLU A 1 88 ? 6.445 4.829 9.816 1.00 94.38 88 GLU A C 1
ATOM 670 O O . GLU A 1 88 ? 7.013 5.482 8.941 1.00 94.38 88 GLU A O 1
ATOM 675 N N . LYS A 1 89 ? 7.089 3.932 10.570 1.00 94.81 89 LYS A N 1
ATOM 676 C CA . LYS A 1 89 ? 8.521 3.649 10.434 1.00 94.81 89 LYS A CA 1
ATOM 677 C C . LYS A 1 89 ? 8.868 3.202 9.011 1.00 94.81 89 LYS A C 1
ATOM 679 O O . LYS A 1 89 ? 9.789 3.761 8.423 1.00 94.81 89 LYS A O 1
ATOM 684 N N . ALA A 1 90 ? 8.117 2.253 8.451 1.00 95.56 90 ALA A N 1
ATOM 685 C CA . ALA A 1 90 ? 8.331 1.758 7.091 1.00 95.56 90 ALA A CA 1
ATOM 686 C C . ALA A 1 90 ? 8.180 2.872 6.037 1.00 95.56 90 ALA A C 1
ATOM 688 O O . ALA A 1 90 ? 9.027 3.019 5.156 1.00 95.56 90 ALA A O 1
ATOM 689 N N . LEU A 1 91 ? 7.149 3.714 6.166 1.00 95.25 91 LEU A N 1
ATOM 690 C CA . LEU A 1 91 ? 6.938 4.873 5.294 1.00 95.25 91 LEU A CA 1
ATOM 691 C C . LEU A 1 91 ? 8.067 5.905 5.418 1.00 95.25 91 LEU A C 1
ATOM 693 O O . LEU A 1 91 ? 8.508 6.447 4.407 1.00 95.25 91 LEU A O 1
ATOM 697 N N . GLN A 1 92 ? 8.549 6.175 6.637 1.00 93.56 92 GLN A N 1
ATOM 698 C CA . GLN A 1 92 ? 9.670 7.091 6.870 1.00 93.56 92 GLN A CA 1
ATOM 699 C C . GLN A 1 92 ? 10.967 6.590 6.222 1.00 93.56 92 GLN A C 1
ATOM 701 O O . GLN A 1 92 ? 11.714 7.403 5.684 1.00 93.56 92 GLN A O 1
ATOM 706 N N . THR A 1 93 ? 11.221 5.277 6.213 1.00 92.69 93 THR A N 1
ATOM 707 C CA . THR A 1 93 ? 12.431 4.691 5.608 1.00 92.69 93 THR A CA 1
ATOM 708 C C . THR A 1 93 ? 12.556 4.977 4.109 1.00 92.69 93 THR A C 1
ATOM 710 O O . THR A 1 93 ? 13.671 5.129 3.614 1.00 92.69 93 THR A O 1
ATOM 713 N N . VAL A 1 94 ? 11.436 5.075 3.390 1.00 92.81 94 VAL A N 1
ATOM 714 C CA . VAL A 1 94 ? 11.412 5.309 1.932 1.00 92.81 94 VAL A CA 1
ATOM 715 C C . VAL A 1 94 ? 11.008 6.729 1.553 1.00 92.81 94 VAL A C 1
ATOM 717 O O . VAL A 1 94 ? 10.958 7.076 0.373 1.00 92.81 94 VAL A O 1
ATOM 720 N N . MET A 1 95 ? 10.720 7.574 2.540 1.00 92.00 95 MET A N 1
ATOM 721 C CA . MET A 1 95 ? 10.302 8.946 2.300 1.00 92.00 95 MET A CA 1
ATOM 722 C C . MET A 1 95 ? 11.416 9.734 1.598 1.00 92.00 95 MET A C 1
ATOM 724 O O . MET A 1 95 ? 12.581 9.679 1.985 1.00 92.00 95 MET A O 1
ATOM 728 N N . GLY A 1 96 ? 11.055 10.466 0.542 1.00 89.94 96 GLY A N 1
ATOM 729 C CA . GLY A 1 96 ? 12.016 11.197 -0.290 1.00 89.94 96 GLY A CA 1
ATOM 730 C C . GLY A 1 96 ? 12.808 10.319 -1.265 1.00 89.94 96 GLY A C 1
ATOM 731 O O . GLY A 1 96 ? 13.640 10.843 -1.997 1.00 89.94 96 GLY A O 1
ATOM 732 N N . THR A 1 97 ? 12.545 9.010 -1.311 1.00 91.94 97 THR A N 1
ATOM 733 C CA . THR A 1 97 ? 13.128 8.089 -2.293 1.00 91.94 97 THR A CA 1
ATOM 734 C C . THR A 1 97 ? 12.096 7.729 -3.357 1.00 91.94 97 THR A C 1
ATOM 736 O O . THR A 1 97 ? 10.921 7.513 -3.051 1.00 91.94 97 THR A O 1
ATOM 739 N N . CYS A 1 98 ? 12.512 7.617 -4.621 1.00 93.38 98 CYS A N 1
ATOM 740 C CA . CYS A 1 98 ? 11.619 7.113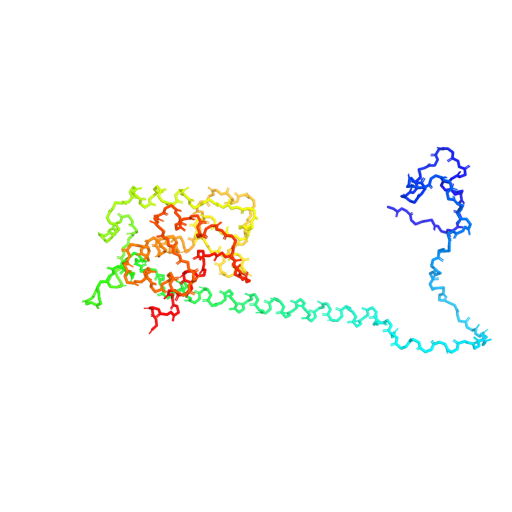 -5.654 1.00 93.38 98 CYS A CA 1
ATOM 741 C C . CYS A 1 98 ? 11.329 5.621 -5.433 1.00 93.38 98 CYS A C 1
ATOM 743 O O . CYS A 1 98 ? 12.181 4.769 -5.675 1.00 93.38 98 CYS A O 1
ATOM 745 N N . CYS A 1 99 ? 10.094 5.301 -5.051 1.00 94.31 99 CYS A N 1
ATOM 746 C CA . CYS A 1 99 ? 9.655 3.931 -4.779 1.00 94.31 99 CYS A CA 1
ATOM 747 C C . CYS A 1 99 ? 9.716 3.000 -6.004 1.00 94.31 99 CYS A C 1
ATOM 749 O O . CYS A 1 99 ? 9.870 1.793 -5.853 1.00 94.31 99 CYS A O 1
ATOM 751 N N . ILE A 1 100 ? 9.653 3.550 -7.222 1.00 95.12 100 ILE A N 1
ATOM 752 C CA . ILE A 1 100 ? 9.864 2.770 -8.448 1.00 95.12 100 ILE A CA 1
ATOM 753 C C . ILE A 1 100 ? 11.328 2.343 -8.568 1.00 95.12 100 ILE A C 1
ATOM 755 O O . ILE A 1 100 ? 11.604 1.171 -8.797 1.00 95.12 100 ILE A O 1
ATOM 759 N N . CYS A 1 101 ? 12.266 3.281 -8.396 1.00 93.56 101 CYS A N 1
ATOM 760 C CA . CYS A 1 101 ? 13.703 3.000 -8.450 1.00 93.56 101 CYS A CA 1
ATOM 761 C C . CYS A 1 101 ? 14.178 2.174 -7.254 1.00 93.56 101 CYS A C 1
ATOM 763 O O . CYS A 1 101 ? 15.130 1.421 -7.394 1.00 93.56 101 CYS A O 1
ATOM 765 N N . LEU A 1 102 ? 13.513 2.282 -6.103 1.00 92.75 102 LEU A N 1
ATOM 766 C CA . LEU A 1 102 ? 13.783 1.425 -4.954 1.00 92.75 102 LEU A CA 1
ATOM 767 C C . LEU A 1 102 ? 13.573 -0.052 -5.303 1.00 92.75 102 LEU A C 1
ATOM 769 O O . LEU A 1 102 ? 14.421 -0.880 -4.991 1.00 92.75 102 LEU A O 1
ATOM 773 N N . VAL A 1 103 ? 12.477 -0.364 -5.999 1.00 94.19 103 VAL A N 1
ATOM 774 C CA . VAL A 1 103 ? 12.136 -1.741 -6.369 1.00 94.19 103 VAL A CA 1
ATOM 775 C C . VAL A 1 103 ? 12.844 -2.192 -7.647 1.00 94.19 103 VAL A C 1
ATOM 777 O O . VAL A 1 103 ? 13.356 -3.301 -7.681 1.00 94.19 103 VAL A O 1
ATOM 780 N N . LEU A 1 104 ? 12.863 -1.365 -8.700 1.00 92.69 104 LEU A N 1
ATOM 781 C CA . LEU A 1 104 ? 13.419 -1.688 -10.030 1.00 92.69 104 LEU A CA 1
ATOM 782 C C . LEU A 1 104 ? 14.893 -1.294 -10.210 1.00 92.69 104 LEU A C 1
ATOM 784 O O . LEU A 1 104 ? 15.437 -1.400 -11.315 1.00 92.69 104 LEU A O 1
ATOM 788 N N . GLY A 1 105 ? 15.516 -0.738 -9.177 1.00 85.19 105 GLY A N 1
ATOM 789 C CA . GLY A 1 105 ? 16.907 -0.316 -9.209 1.00 85.19 105 GLY A CA 1
ATOM 790 C C . GLY A 1 105 ? 17.845 -1.507 -9.114 1.00 85.19 105 GLY A C 1
ATOM 791 O O . GLY A 1 105 ? 17.668 -2.391 -8.282 1.00 85.19 105 GLY A O 1
ATOM 792 N N . ASP A 1 106 ? 18.880 -1.495 -9.943 1.00 66.94 106 ASP A N 1
ATOM 793 C CA . ASP A 1 106 ? 19.984 -2.436 -9.823 1.00 66.94 106 ASP A CA 1
ATOM 794 C C . ASP A 1 106 ? 20.796 -2.093 -8.557 1.00 66.94 106 ASP A C 1
ATOM 796 O O . ASP A 1 106 ? 20.920 -0.915 -8.188 1.00 66.94 106 ASP A O 1
ATOM 800 N N . MET A 1 107 ? 21.348 -3.108 -7.879 1.00 54.66 107 MET A N 1
ATOM 801 C CA . MET A 1 107 ? 22.064 -2.941 -6.599 1.00 54.66 107 MET A CA 1
ATOM 802 C C . MET A 1 1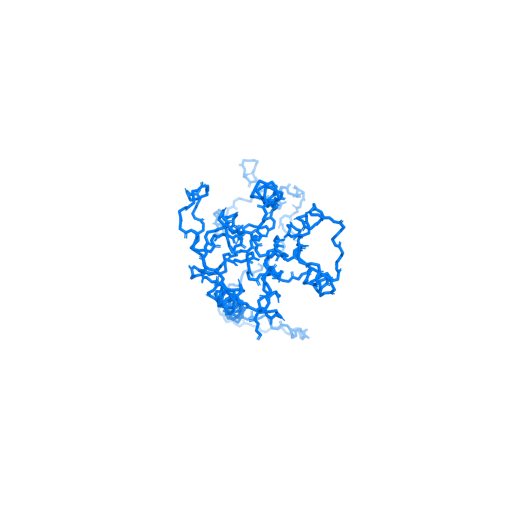07 ? 23.259 -1.968 -6.670 1.00 54.66 107 MET A C 1
ATOM 804 O O . MET A 1 107 ? 23.715 -1.486 -5.638 1.00 54.66 107 MET A O 1
ATOM 808 N N . GLU A 1 108 ? 23.749 -1.634 -7.865 1.00 50.62 108 GLU A N 1
ATOM 809 C CA . GLU A 1 108 ? 24.992 -0.881 -8.076 1.00 50.62 108 GLU A CA 1
ATOM 810 C C . GLU A 1 108 ? 24.856 0.657 -8.056 1.00 50.62 108 GLU A C 1
ATOM 812 O O . GLU A 1 108 ? 25.797 1.357 -8.416 1.00 50.62 108 GLU A O 1
ATOM 817 N N . GLY A 1 109 ? 23.737 1.223 -7.578 1.00 46.16 109 GLY A N 1
ATOM 818 C CA . GLY A 1 109 ? 23.724 2.645 -7.168 1.00 46.16 109 GLY A CA 1
ATOM 819 C C . GLY A 1 109 ? 22.488 3.475 -7.513 1.00 46.16 109 GLY A C 1
ATOM 820 O O . GLY A 1 109 ? 22.482 4.676 -7.259 1.00 46.16 109 GLY A O 1
ATOM 821 N N . SER A 1 110 ? 21.427 2.872 -8.060 1.00 56.09 110 SER A N 1
ATOM 822 C CA . SER A 1 110 ? 20.169 3.585 -8.374 1.00 56.09 110 SER A CA 1
ATOM 823 C C . SER A 1 110 ? 19.039 3.356 -7.361 1.00 56.09 110 SER A C 1
ATOM 825 O O . SER A 1 110 ? 17.981 3.975 -7.476 1.00 56.09 110 SER A O 1
ATOM 827 N N . SER A 1 111 ? 19.245 2.502 -6.353 1.00 62.38 111 SER A N 1
ATOM 828 C CA . SER A 1 111 ? 18.204 2.055 -5.410 1.00 62.38 111 SER A CA 1
ATOM 829 C C . SER A 1 111 ? 17.636 3.162 -4.512 1.00 62.38 111 SER A C 1
ATOM 831 O O . SER A 1 111 ? 16.588 2.982 -3.900 1.00 62.38 111 SER A O 1
ATOM 833 N N . ARG A 1 112 ? 18.287 4.332 -4.439 1.00 73.06 112 ARG A N 1
ATOM 834 C CA . ARG A 1 112 ? 17.814 5.483 -3.650 1.00 73.06 112 ARG A CA 1
ATOM 835 C C . ARG A 1 112 ? 17.812 6.802 -4.416 1.00 73.06 112 ARG A C 1
ATOM 837 O O . ARG A 1 112 ? 18.111 7.857 -3.862 1.00 73.06 112 ARG A O 1
ATOM 844 N N . ALA A 1 113 ? 17.483 6.745 -5.704 1.00 80.38 113 ALA A N 1
ATOM 845 C CA . ALA A 1 113 ? 17.322 7.952 -6.503 1.00 80.38 113 ALA A CA 1
ATOM 846 C C . ALA A 1 113 ? 16.220 8.858 -5.918 1.00 80.38 113 ALA A C 1
ATOM 848 O O . ALA A 1 113 ? 15.132 8.393 -5.565 1.00 80.38 113 ALA A O 1
ATOM 849 N N . GLN A 1 114 ? 16.507 10.157 -5.833 1.00 89.69 114 GLN A N 1
ATOM 850 C CA . GLN A 1 114 ? 15.567 11.179 -5.376 1.00 89.69 114 GLN A CA 1
ATOM 851 C C . GLN A 1 114 ? 15.054 11.952 -6.590 1.00 89.69 114 GLN A C 1
ATOM 853 O O . GLN A 1 114 ? 15.773 12.759 -7.174 1.00 89.69 114 GLN A O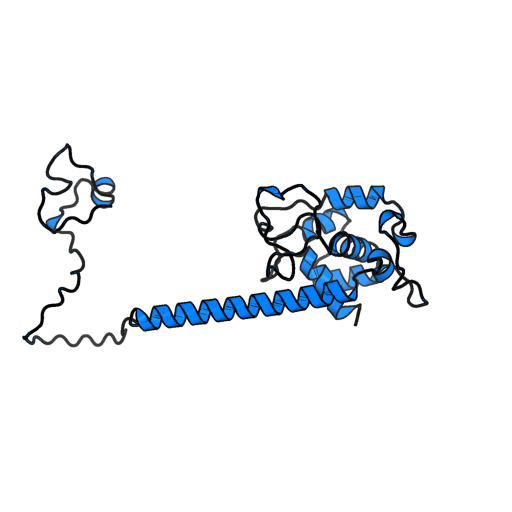 1
ATOM 858 N N . HIS A 1 115 ? 13.825 11.668 -7.004 1.00 90.25 115 HIS A N 1
ATOM 859 C CA . HIS A 1 115 ? 13.127 12.405 -8.053 1.00 90.25 115 HIS A CA 1
ATOM 860 C C . HIS A 1 115 ? 11.624 12.141 -7.958 1.00 90.25 115 HIS A C 1
ATOM 862 O O . HIS A 1 115 ? 11.188 11.132 -7.393 1.00 90.25 115 HIS A O 1
ATOM 868 N N . ASP A 1 116 ? 10.836 13.018 -8.572 1.00 90.56 116 ASP A N 1
ATOM 869 C CA . ASP A 1 116 ? 9.393 12.839 -8.672 1.00 90.56 116 ASP A CA 1
ATOM 870 C C . ASP A 1 116 ? 9.037 11.575 -9.463 1.00 90.56 116 ASP A C 1
ATOM 872 O O . ASP A 1 116 ? 9.770 11.134 -10.357 1.00 90.56 116 ASP A O 1
ATOM 876 N N . LEU A 1 117 ? 7.865 11.010 -9.167 1.00 90.19 117 LEU A N 1
ATOM 877 C CA . LEU A 1 117 ? 7.349 9.830 -9.861 1.00 90.19 117 LEU A CA 1
ATOM 878 C C . LEU A 1 117 ? 7.228 10.060 -11.376 1.00 90.19 117 LEU A C 1
ATOM 880 O O . LEU A 1 117 ? 7.557 9.175 -12.161 1.00 90.19 117 LEU A O 1
ATOM 884 N N . MET A 1 118 ? 6.790 11.255 -11.787 1.00 90.88 118 MET A N 1
ATOM 885 C CA . MET A 1 118 ? 6.621 11.621 -13.202 1.00 90.88 118 MET A CA 1
ATOM 886 C C . MET A 1 118 ? 7.949 11.709 -13.963 1.00 90.88 118 MET A C 1
ATOM 888 O O . MET A 1 118 ? 7.961 11.546 -15.179 1.00 90.88 118 MET A O 1
ATOM 892 N N . SER A 1 119 ? 9.051 11.934 -13.249 1.00 91.19 119 SER A N 1
ATOM 893 C CA . SER A 1 119 ? 10.400 12.056 -13.809 1.00 91.19 119 SER A CA 1
ATOM 894 C C . SER A 1 119 ? 11.199 10.755 -13.687 1.00 91.19 119 SER A C 1
ATOM 896 O O . SER A 1 119 ? 12.392 10.736 -13.982 1.00 91.19 119 SER A O 1
ATOM 898 N N . CYS A 1 120 ? 10.573 9.667 -13.223 1.00 92.75 120 CYS A N 1
ATOM 899 C CA . CYS A 1 120 ? 11.256 8.402 -12.997 1.00 92.75 120 CYS A CA 1
ATOM 900 C C . CYS A 1 120 ? 11.612 7.702 -14.319 1.00 92.75 120 CYS A C 1
ATOM 902 O O . CYS A 1 120 ? 10.705 7.272 -15.035 1.00 92.75 120 CYS A O 1
ATOM 904 N N . PRO A 1 121 ? 12.906 7.468 -14.613 1.00 91.62 121 PRO A N 1
ATOM 905 C CA . PRO A 1 121 ? 13.309 6.794 -15.847 1.00 91.62 121 PRO A CA 1
ATOM 906 C C . PRO A 1 121 ? 12.925 5.307 -15.856 1.00 91.62 121 PRO A C 1
ATOM 908 O O . PRO A 1 121 ? 12.674 4.735 -16.913 1.00 91.62 121 PRO A O 1
ATOM 911 N N . LYS A 1 122 ? 12.845 4.675 -14.677 1.00 92.81 122 LYS A N 1
ATOM 912 C CA . LYS A 1 122 ? 12.500 3.253 -14.520 1.00 92.81 122 LYS A CA 1
ATOM 913 C C . LYS A 1 122 ? 10.987 2.987 -14.587 1.00 92.81 122 LYS A C 1
ATOM 915 O O . LYS A 1 122 ? 10.593 1.837 -14.736 1.00 92.81 122 LYS A O 1
ATOM 920 N N . LEU A 1 123 ? 10.135 4.018 -14.508 1.00 93.19 123 LEU A N 1
ATOM 921 C CA . LEU A 1 123 ? 8.675 3.865 -14.609 1.00 93.19 123 LEU A CA 1
ATOM 922 C C . LEU A 1 123 ? 8.229 3.476 -16.027 1.00 93.19 123 LEU A C 1
ATOM 924 O O . LEU A 1 123 ? 7.178 2.860 -16.203 1.00 93.19 123 LEU A O 1
ATOM 928 N N . GLY A 1 124 ? 9.008 3.856 -17.042 1.00 90.88 124 GLY A N 1
ATOM 929 C CA . GLY A 1 124 ? 8.593 3.757 -18.435 1.00 90.88 124 GLY A CA 1
ATOM 930 C C . GLY A 1 124 ? 7.483 4.766 -18.737 1.00 90.88 124 GLY A C 1
ATOM 931 O O . GLY A 1 124 ? 7.713 5.972 -18.729 1.00 90.88 124 GLY A O 1
ATOM 932 N N . SER A 1 125 ? 6.268 4.288 -19.011 1.00 93.94 125 SER A N 1
ATOM 933 C CA . SER A 1 125 ? 5.138 5.153 -19.372 1.00 93.94 125 SER A CA 1
ATOM 934 C C . SER A 1 125 ? 4.302 5.556 -18.157 1.00 93.94 125 SER A C 1
ATOM 936 O O . SER A 1 125 ? 3.585 4.739 -17.573 1.00 93.94 125 SER A O 1
ATOM 938 N N . PHE A 1 126 ? 4.298 6.853 -17.834 1.00 94.25 126 PHE A N 1
ATOM 939 C CA . PHE A 1 126 ? 3.417 7.405 -16.799 1.00 94.25 126 PHE A CA 1
ATOM 940 C C . PHE A 1 126 ? 1.925 7.190 -17.111 1.00 94.25 126 PHE A C 1
ATOM 942 O O . PHE A 1 126 ? 1.126 7.017 -16.192 1.00 94.25 126 PHE A O 1
ATOM 949 N N . LEU A 1 127 ? 1.536 7.158 -18.394 1.00 95.50 127 LEU A N 1
ATOM 950 C CA . LEU A 1 127 ? 0.150 6.884 -18.791 1.00 95.50 127 LEU A CA 1
ATOM 951 C C . LEU A 1 127 ? -0.279 5.471 -18.392 1.00 95.50 127 LEU A C 1
ATOM 953 O O . LEU A 1 127 ? -1.351 5.315 -17.814 1.00 95.50 127 LEU A O 1
ATOM 957 N N . VAL A 1 128 ? 0.584 4.472 -18.599 1.00 95.69 128 VAL A N 1
ATOM 958 C CA . VAL A 1 128 ? 0.311 3.079 -18.202 1.00 95.69 128 VAL A CA 1
ATOM 959 C C . VAL A 1 128 ? 0.137 2.975 -16.687 1.00 95.69 128 VAL A C 1
ATOM 961 O O . VAL A 1 128 ? -0.825 2.373 -16.208 1.00 95.69 128 VAL A O 1
ATOM 964 N N . TYR A 1 129 ? 1.019 3.621 -15.919 1.00 96.75 129 TYR A N 1
ATOM 965 C CA . TYR A 1 129 ? 0.886 3.688 -14.464 1.00 96.75 129 TYR A CA 1
ATOM 966 C C . TYR A 1 129 ? -0.416 4.374 -14.033 1.00 96.75 129 TYR A C 1
ATOM 968 O O . TYR A 1 129 ? -1.127 3.874 -13.160 1.00 96.75 129 TYR A O 1
ATOM 976 N N . LYS A 1 130 ? -0.764 5.505 -14.654 1.00 95.75 130 LYS A N 1
ATOM 977 C CA . LYS A 1 130 ? -1.990 6.252 -14.353 1.00 95.75 130 LYS A CA 1
ATOM 978 C C . LYS A 1 130 ? -3.241 5.419 -14.639 1.00 95.75 130 LYS A C 1
ATOM 980 O O . LYS A 1 130 ? -4.145 5.389 -13.804 1.00 95.75 130 LYS A O 1
ATOM 985 N N . GLU A 1 131 ? -3.291 4.737 -15.780 1.00 96.62 131 GLU A N 1
ATOM 986 C CA . GLU A 1 131 ? -4.387 3.832 -16.145 1.00 96.62 131 GLU A CA 1
ATOM 987 C C . GLU A 1 131 ? -4.506 2.666 -15.165 1.00 96.62 131 GLU A C 1
ATOM 989 O O . GLU A 1 131 ? -5.609 2.325 -14.736 1.00 96.62 131 GLU A O 1
ATOM 994 N N . TRP A 1 132 ? -3.381 2.077 -14.756 1.00 97.38 132 TRP A N 1
ATOM 995 C CA . TRP A 1 132 ? -3.378 1.050 -13.721 1.00 97.38 132 TRP A CA 1
ATOM 996 C C . TRP A 1 132 ? -3.867 1.589 -12.372 1.00 97.38 132 TRP A C 1
ATOM 998 O O . TRP A 1 132 ? -4.739 0.979 -11.756 1.00 97.38 132 TRP A O 1
ATOM 1008 N N . ARG A 1 133 ? -3.394 2.760 -11.932 1.00 95.81 133 ARG A N 1
ATOM 1009 C CA . ARG A 1 133 ? -3.809 3.372 -10.657 1.00 95.81 133 ARG A CA 1
ATOM 1010 C C . ARG A 1 133 ? -5.316 3.623 -10.616 1.00 95.81 133 ARG A C 1
ATOM 1012 O O . ARG A 1 133 ? -5.940 3.455 -9.573 1.00 95.81 133 ARG A O 1
ATOM 1019 N N . GLN A 1 134 ? -5.930 3.960 -11.751 1.00 94.94 134 GLN A N 1
ATOM 1020 C CA . GLN A 1 134 ? -7.387 4.109 -11.867 1.00 94.94 134 GLN A CA 1
ATOM 1021 C C . GLN A 1 134 ? -8.163 2.792 -11.691 1.00 94.94 134 GLN A C 1
ATOM 1023 O O . GLN A 1 134 ? -9.374 2.831 -11.455 1.00 94.94 134 GLN A O 1
ATOM 1028 N N . LYS A 1 135 ? -7.504 1.631 -11.787 1.00 96.25 135 LYS A N 1
ATOM 1029 C CA . LYS A 1 135 ? -8.102 0.315 -11.505 1.00 96.25 135 LYS A CA 1
ATOM 1030 C C . LYS A 1 135 ? -8.141 -0.012 -10.011 1.00 96.25 135 LYS A C 1
ATOM 1032 O O . LYS A 1 135 ? -8.870 -0.921 -9.632 1.00 96.25 135 LYS A O 1
ATOM 1037 N N . LEU A 1 136 ? -7.454 0.748 -9.151 1.00 96.31 136 LEU A N 1
ATOM 1038 C CA . LEU A 1 136 ? -7.503 0.570 -7.696 1.00 96.31 136 LEU A CA 1
ATOM 1039 C C . LEU A 1 136 ? -8.842 1.079 -7.129 1.00 96.31 136 LEU A C 1
ATOM 1041 O O . LEU A 1 136 ? -8.970 2.206 -6.643 1.00 96.31 136 LEU A O 1
ATOM 1045 N N . ARG A 1 137 ? -9.888 0.254 -7.256 1.00 94.06 137 ARG A N 1
ATOM 1046 C CA . ARG A 1 137 ? -11.264 0.599 -6.880 1.00 94.06 137 ARG A CA 1
ATOM 1047 C C . ARG A 1 137 ? -11.553 0.246 -5.426 1.00 94.06 137 ARG A C 1
ATOM 1049 O O . ARG A 1 137 ? -11.687 -0.916 -5.059 1.00 94.06 137 ARG A O 1
ATOM 1056 N N . TYR A 1 138 ? -11.730 1.281 -4.614 1.00 90.81 138 TYR A N 1
ATOM 1057 C CA . TYR A 1 138 ? -12.096 1.145 -3.210 1.00 90.81 138 TYR A CA 1
ATOM 1058 C C . TYR A 1 138 ? -13.498 0.550 -3.058 1.00 90.81 138 TYR A C 1
ATOM 1060 O O . TYR A 1 138 ? -14.475 1.030 -3.632 1.00 90.81 138 TYR A O 1
ATOM 1068 N N . ARG A 1 139 ? -13.583 -0.495 -2.238 1.00 91.94 139 ARG A N 1
ATOM 1069 C CA . ARG A 1 139 ? -14.819 -1.184 -1.834 1.00 91.94 139 ARG A CA 1
ATOM 1070 C C . ARG A 1 139 ? -15.219 -0.809 -0.403 1.00 91.94 139 ARG A C 1
ATOM 1072 O O . ARG A 1 139 ? -14.448 -0.181 0.315 1.00 91.94 139 ARG A O 1
ATOM 1079 N N . LYS A 1 140 ? -16.401 -1.255 0.043 1.00 89.25 140 LYS A N 1
ATOM 1080 C CA . LYS A 1 140 ? -16.971 -0.937 1.372 1.00 89.25 140 LYS A CA 1
ATOM 1081 C C . LYS A 1 140 ? -16.036 -1.228 2.558 1.00 89.25 140 LYS A C 1
ATOM 1083 O O . LYS A 1 140 ? -16.110 -0.512 3.549 1.00 89.25 140 LYS A O 1
ATOM 1088 N N . HIS A 1 141 ? -15.170 -2.238 2.460 1.00 88.50 141 HIS A N 1
ATOM 1089 C CA . HIS A 1 141 ? -14.238 -2.607 3.531 1.00 88.50 141 HIS A CA 1
ATOM 1090 C C . HIS A 1 141 ? -13.024 -1.667 3.663 1.00 88.50 141 HIS A C 1
ATOM 1092 O O . HIS A 1 141 ? -12.345 -1.707 4.677 1.00 88.50 141 HIS A O 1
ATOM 1098 N N . HIS A 1 142 ? -12.781 -0.768 2.701 1.00 90.12 142 HIS A N 1
ATOM 1099 C CA . HIS A 1 142 ? -11.685 0.213 2.751 1.00 90.12 142 HIS A CA 1
ATOM 1100 C C . HIS A 1 142 ? -12.100 1.537 3.415 1.00 90.12 142 HIS A C 1
ATOM 1102 O O . HIS A 1 142 ? -11.591 2.606 3.075 1.00 90.12 142 HIS A O 1
ATOM 1108 N N . ASN A 1 143 ? -13.082 1.508 4.316 1.00 82.94 143 ASN A N 1
ATOM 1109 C CA . ASN A 1 143 ? -13.694 2.709 4.894 1.00 82.94 143 ASN A CA 1
ATOM 1110 C C . ASN A 1 143 ? -12.720 3.594 5.695 1.00 82.94 143 ASN A C 1
ATOM 1112 O O . ASN A 1 143 ? -13.012 4.774 5.880 1.00 82.94 143 ASN A O 1
ATOM 1116 N N . MET A 1 144 ? -11.580 3.047 6.122 1.00 87.31 144 MET A N 1
ATOM 1117 C CA . MET A 1 144 ? -10.552 3.737 6.907 1.00 87.31 144 MET A CA 1
ATOM 1118 C C . MET A 1 144 ? -9.223 3.894 6.157 1.00 87.31 144 MET A C 1
ATOM 1120 O O . MET A 1 144 ? -8.194 4.081 6.791 1.00 87.31 144 MET A O 1
ATOM 1124 N N . ILE A 1 145 ? -9.203 3.815 4.823 1.00 90.88 145 ILE A N 1
ATOM 1125 C CA . ILE A 1 145 ? -7.967 3.943 4.033 1.00 90.88 145 ILE A CA 1
ATOM 1126 C C . ILE A 1 145 ? -8.012 5.205 3.173 1.00 90.88 145 ILE A C 1
ATOM 1128 O O . ILE A 1 145 ? -9.002 5.480 2.494 1.00 90.88 145 ILE A O 1
ATOM 1132 N N . CYS A 1 146 ? -6.910 5.959 3.155 1.00 89.06 146 CYS A N 1
ATOM 1133 C CA . CYS A 1 146 ? -6.760 7.109 2.270 1.00 89.06 146 CYS A CA 1
ATOM 1134 C C . CYS A 1 146 ? -6.747 6.681 0.807 1.00 89.06 146 CYS A C 1
ATOM 1136 O O . CYS A 1 146 ? -5.878 5.919 0.411 1.00 89.06 146 CYS A O 1
ATOM 1138 N N . PHE A 1 147 ? -7.627 7.224 -0.030 1.00 88.44 147 PHE A N 1
ATOM 1139 C CA . PHE A 1 147 ? -7.614 6.928 -1.469 1.00 88.44 147 PHE A CA 1
ATOM 1140 C C . PHE A 1 147 ? -6.449 7.589 -2.229 1.00 88.44 147 PHE A C 1
ATOM 1142 O O . PHE A 1 147 ? -6.218 7.258 -3.388 1.00 88.44 147 PHE A O 1
ATOM 1149 N N . ILE A 1 148 ? -5.735 8.535 -1.604 1.00 88.12 148 ILE A N 1
ATOM 1150 C CA . ILE A 1 148 ? -4.614 9.258 -2.226 1.00 88.12 148 ILE A CA 1
ATOM 1151 C C . ILE A 1 148 ? -3.296 8.522 -1.975 1.00 88.12 148 ILE A C 1
ATOM 1153 O O . ILE A 1 148 ? -2.579 8.203 -2.924 1.00 88.12 148 ILE A O 1
ATOM 1157 N N . CYS A 1 149 ? -2.977 8.266 -0.701 1.00 90.94 149 CYS A N 1
ATOM 1158 C CA . CYS A 1 149 ? -1.722 7.630 -0.292 1.00 90.94 149 CYS A CA 1
ATOM 1159 C C . CYS A 1 149 ? -1.854 6.145 0.069 1.00 90.94 149 CYS A C 1
ATOM 1161 O O . CYS A 1 149 ? -0.837 5.505 0.302 1.00 90.94 149 CYS A O 1
ATOM 1163 N N . HIS A 1 150 ? -3.070 5.592 0.113 1.00 93.44 150 HIS A N 1
ATOM 1164 C CA . HIS A 1 150 ? -3.349 4.195 0.476 1.00 93.44 150 HIS A CA 1
ATOM 1165 C C . HIS A 1 150 ? -2.979 3.804 1.920 1.00 93.44 150 HIS A C 1
ATOM 1167 O O . HIS A 1 150 ? -2.981 2.627 2.265 1.00 93.44 150 HIS A O 1
ATOM 1173 N N . VAL A 1 151 ? -2.722 4.786 2.788 1.00 93.06 151 VAL A N 1
ATOM 1174 C CA . VAL A 1 151 ? -2.413 4.573 4.210 1.00 93.06 151 VAL A CA 1
ATOM 1175 C C . VAL A 1 151 ? -3.706 4.440 5.036 1.00 93.06 151 VAL A C 1
ATOM 1177 O O . VAL A 1 151 ? -4.620 5.254 4.846 1.00 93.06 151 VAL A O 1
ATOM 1180 N N . PRO A 1 152 ? -3.819 3.450 5.943 1.00 92.06 152 PRO A N 1
ATOM 1181 C CA . PRO A 1 152 ? -4.945 3.315 6.854 1.00 92.06 152 PRO A CA 1
ATOM 1182 C C . PRO A 1 152 ? -4.911 4.360 7.971 1.00 92.06 152 PRO A C 1
ATOM 1184 O O . PRO A 1 152 ? -3.858 4.766 8.455 1.00 92.06 152 PRO A O 1
ATOM 1187 N N . GLN A 1 153 ? -6.089 4.758 8.429 1.00 89.12 153 GLN A N 1
ATOM 1188 C CA . GLN A 1 153 ? -6.288 5.662 9.555 1.00 89.12 153 GLN A CA 1
ATOM 1189 C C . GLN A 1 153 ? -6.332 4.884 10.866 1.00 89.12 153 GLN A C 1
ATOM 1191 O O . GLN A 1 153 ? -7.396 4.668 11.443 1.00 89.12 153 GLN A O 1
ATOM 1196 N N . LEU A 1 154 ? -5.160 4.431 11.305 1.00 88.19 154 LEU A N 1
AT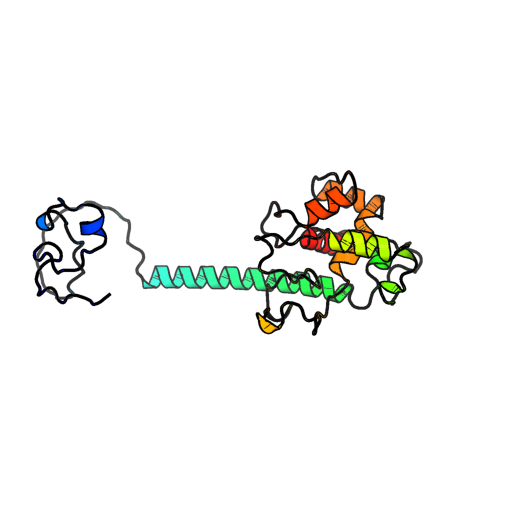OM 1197 C CA . LEU A 1 154 ? -4.992 3.743 12.587 1.00 88.19 154 LEU A CA 1
ATOM 1198 C C . LEU A 1 154 ? -4.724 4.722 13.739 1.00 88.19 154 LEU A C 1
ATOM 1200 O O . LEU A 1 154 ? -5.128 4.474 14.871 1.00 88.19 154 LEU A O 1
ATOM 1204 N N . SER A 1 155 ? -4.057 5.840 13.446 1.00 85.06 155 SER A N 1
ATOM 1205 C CA . SER A 1 155 ? -3.772 6.925 14.385 1.00 85.06 155 SER A CA 1
ATOM 1206 C C . SER A 1 155 ? -3.716 8.266 13.651 1.00 85.06 155 SER A C 1
ATOM 1208 O O . SER A 1 155 ? -3.356 8.322 12.472 1.00 85.06 155 SER A O 1
ATOM 1210 N N . ASP A 1 156 ? -3.992 9.357 14.368 1.00 80.31 156 ASP A N 1
ATOM 1211 C CA . ASP A 1 156 ? -3.853 10.716 13.825 1.00 80.31 156 ASP A CA 1
ATOM 1212 C C . ASP A 1 156 ? -2.393 11.075 13.484 1.00 80.31 156 ASP A C 1
ATOM 1214 O O . ASP A 1 156 ? -2.160 11.964 12.666 1.00 80.31 156 ASP A O 1
ATOM 1218 N N . SER A 1 157 ? -1.408 10.377 14.071 1.00 77.12 157 SER A N 1
ATOM 1219 C CA . SER A 1 157 ? 0.015 10.554 13.740 1.00 77.12 157 SER A CA 1
ATOM 1220 C C . SER A 1 157 ? 0.358 10.024 12.346 1.00 77.12 157 SER A C 1
ATOM 1222 O O . SER A 1 157 ? 1.159 10.627 11.635 1.00 77.12 157 SER A O 1
ATOM 1224 N N . LEU A 1 158 ? -0.272 8.919 11.937 1.00 81.81 158 LEU A N 1
ATOM 1225 C CA . LEU A 1 158 ? -0.012 8.270 10.657 1.00 81.81 158 LEU A CA 1
ATOM 1226 C C . LEU A 1 158 ? -0.738 8.985 9.509 1.00 81.81 158 LEU A C 1
ATOM 1228 O O . LEU A 1 158 ? -0.177 9.186 8.431 1.00 81.81 158 LEU A O 1
ATOM 1232 N N . HIS A 1 159 ? -1.987 9.387 9.737 1.00 77.81 159 HIS A N 1
ATOM 1233 C CA . HIS A 1 159 ? -2.746 10.210 8.806 1.00 77.81 159 HIS A CA 1
ATOM 1234 C C . HIS A 1 159 ? -3.836 10.965 9.576 1.00 77.81 159 HIS A C 1
ATOM 1236 O O . HIS A 1 159 ? -4.595 10.322 10.301 1.00 77.81 159 HIS A O 1
ATOM 1242 N N . PRO A 1 160 ? -4.005 12.287 9.385 1.00 71.56 160 PRO A N 1
ATOM 1243 C CA . PRO A 1 160 ? -5.076 13.020 10.053 1.00 71.56 160 PRO A CA 1
ATOM 1244 C C . PRO A 1 160 ? -6.448 12.440 9.687 1.00 71.56 160 PRO A C 1
ATOM 1246 O O . PRO A 1 160 ? -6.668 12.047 8.534 1.00 71.56 160 PRO A O 1
ATOM 1249 N N . THR A 1 161 ? -7.370 12.402 10.651 1.00 68.62 161 THR A N 1
ATOM 1250 C CA . THR A 1 161 ? -8.740 11.901 10.458 1.00 68.62 161 THR A CA 1
ATOM 1251 C C . THR A 1 161 ? -9.426 12.546 9.240 1.00 68.62 161 THR A C 1
ATOM 1253 O O . THR A 1 161 ? -9.381 13.764 9.051 1.00 68.62 161 THR A O 1
ATOM 1256 N N . PHE A 1 162 ? -10.101 11.742 8.401 1.00 65.19 162 PHE A N 1
ATOM 1257 C CA . PHE A 1 162 ? -10.785 12.261 7.209 1.00 65.19 162 PHE A CA 1
ATOM 1258 C C . PHE A 1 162 ? -12.000 13.080 7.630 1.00 65.19 162 PHE A C 1
ATOM 1260 O O . PHE A 1 162 ? -13.066 12.529 7.919 1.00 65.19 162 PHE A O 1
ATOM 1267 N N . THR A 1 163 ? -11.904 14.405 7.578 1.00 61.31 163 THR A N 1
ATOM 1268 C CA . THR A 1 163 ? -13.125 15.208 7.630 1.00 61.31 163 THR A CA 1
ATOM 1269 C C . THR A 1 163 ? -13.877 15.061 6.306 1.00 61.31 163 THR A C 1
ATOM 1271 O O . THR A 1 163 ? -13.291 15.017 5.220 1.00 61.31 163 THR A O 1
ATOM 1274 N N . ARG A 1 164 ? -15.213 14.979 6.361 1.00 55.78 164 ARG A N 1
ATOM 1275 C CA . ARG A 1 164 ? -16.068 14.844 5.164 1.00 55.78 164 ARG A CA 1
ATOM 1276 C C . ARG A 1 164 ? -15.832 15.980 4.151 1.00 55.78 164 ARG A C 1
ATOM 1278 O O . ARG A 1 164 ? -16.000 15.757 2.960 1.00 55.78 164 ARG A O 1
ATOM 1285 N N . ALA A 1 165 ? -15.386 17.147 4.627 1.00 53.50 165 ALA A N 1
ATOM 1286 C CA . ALA A 1 165 ? -15.024 18.325 3.837 1.00 53.50 165 ALA A CA 1
ATOM 1287 C C . ALA A 1 165 ? -13.684 18.202 3.080 1.00 53.50 165 ALA A C 1
ATOM 1289 O O . ALA A 1 165 ? -13.465 18.922 2.107 1.00 53.50 165 ALA A O 1
ATOM 1290 N N . GLN A 1 166 ? -12.793 17.297 3.496 1.00 57.69 166 GLN A N 1
ATOM 1291 C CA . GLN A 1 166 ? -11.497 17.047 2.851 1.00 57.69 166 GLN A CA 1
ATOM 1292 C C . GLN A 1 166 ? -11.536 15.876 1.859 1.00 57.69 166 GLN A C 1
ATOM 1294 O O . GLN A 1 166 ? -10.576 15.669 1.116 1.00 57.69 166 GLN A O 1
ATOM 1299 N N . ARG A 1 167 ? -12.651 15.130 1.786 1.00 53.78 167 ARG A N 1
ATOM 1300 C CA . ARG A 1 167 ? -12.849 14.100 0.755 1.00 53.78 167 ARG A CA 1
ATOM 1301 C C . ARG A 1 167 ? -12.791 14.749 -0.630 1.00 53.78 167 ARG A C 1
ATOM 1303 O O . ARG A 1 167 ? -13.711 15.454 -1.025 1.00 53.78 167 ARG A O 1
ATOM 1310 N N . GLY A 1 168 ? -11.704 14.501 -1.356 1.00 50.81 168 GLY A N 1
ATOM 1311 C CA . GLY A 1 168 ? -11.502 14.971 -2.730 1.00 50.81 168 GLY A CA 1
ATOM 1312 C C . GLY A 1 168 ? -10.543 16.152 -2.891 1.00 50.81 168 GLY A C 1
ATOM 1313 O O . GLY A 1 168 ? -10.318 16.574 -4.021 1.00 50.81 168 GLY A O 1
ATOM 1314 N N . ARG A 1 169 ? -9.946 16.679 -1.811 1.00 55.25 169 ARG A N 1
ATOM 1315 C CA . ARG A 1 169 ? -8.874 17.683 -1.916 1.00 55.25 169 ARG A CA 1
ATOM 1316 C C . ARG A 1 169 ? -7.532 17.046 -1.546 1.00 55.25 169 ARG A C 1
ATOM 1318 O O . ARG A 1 169 ? -7.406 16.488 -0.463 1.00 55.25 169 ARG A O 1
ATOM 1325 N N . ASN A 1 170 ? -6.528 17.172 -2.419 1.00 57.31 170 ASN A N 1
ATOM 1326 C CA . ASN A 1 170 ? -5.144 16.687 -2.238 1.00 57.31 170 ASN A CA 1
ATOM 1327 C C . ASN A 1 170 ? -4.358 17.435 -1.138 1.00 57.31 170 ASN A C 1
ATOM 1329 O O . ASN A 1 170 ? -3.153 17.641 -1.252 1.00 57.31 170 ASN A O 1
ATOM 1333 N N . VAL A 1 171 ? -5.017 17.919 -0.088 1.00 60.25 171 VAL A N 1
ATOM 1334 C CA . VAL A 1 171 ? -4.376 18.805 0.884 1.00 60.25 171 VAL A CA 1
ATOM 1335 C C . VAL A 1 171 ? -3.709 17.952 1.961 1.00 60.25 171 VAL A C 1
ATOM 1337 O O . VAL A 1 171 ? -4.365 17.493 2.890 1.00 60.25 171 VAL A O 1
ATOM 1340 N N . GLY A 1 172 ? -2.398 17.740 1.817 1.00 69.81 172 GLY A N 1
ATOM 1341 C CA . GLY A 1 172 ? -1.523 17.327 2.921 1.00 69.81 172 GLY A CA 1
ATOM 1342 C C . GLY A 1 172 ? -1.272 15.826 3.101 1.00 69.81 172 GLY A C 1
ATOM 1343 O O . GLY A 1 172 ? -0.825 15.423 4.172 1.00 69.81 172 GLY A O 1
ATOM 1344 N N . CYS A 1 173 ? -1.518 14.980 2.095 1.00 83.50 173 CYS A N 1
ATOM 1345 C CA . CYS A 1 173 ? -1.129 13.565 2.171 1.00 83.50 173 CYS A CA 1
ATOM 1346 C C . CYS A 1 173 ? 0.398 13.414 2.052 1.00 83.50 173 CYS A C 1
ATOM 1348 O O . CYS A 1 173 ? 0.922 13.267 0.951 1.00 83.50 173 CYS A O 1
ATOM 1350 N N . LYS A 1 174 ? 1.104 13.417 3.191 1.00 86.81 174 LYS A N 1
ATOM 1351 C CA . LYS A 1 174 ? 2.576 13.303 3.283 1.00 86.81 174 LYS A CA 1
ATOM 1352 C C . LYS A 1 174 ? 3.155 12.093 2.537 1.00 86.81 174 LYS A C 1
ATOM 1354 O O . LYS A 1 174 ? 4.259 12.164 2.018 1.00 86.81 174 LYS A O 1
ATOM 1359 N N . TYR A 1 175 ? 2.403 10.997 2.491 1.00 91.56 175 TYR A N 1
ATOM 1360 C CA . TYR A 1 175 ? 2.824 9.717 1.914 1.00 91.56 175 TYR A CA 1
ATOM 1361 C C . TYR A 1 175 ? 2.227 9.457 0.526 1.00 91.56 175 TYR A C 1
ATOM 1363 O O . TYR A 1 175 ? 2.100 8.305 0.104 1.00 91.56 175 TYR A O 1
ATOM 1371 N N . ALA A 1 176 ? 1.781 10.512 -0.166 1.00 88.94 176 ALA A N 1
ATOM 1372 C CA . ALA A 1 176 ? 1.363 10.390 -1.555 1.00 88.94 176 ALA A CA 1
ATOM 1373 C C . ALA A 1 176 ? 2.500 9.780 -2.391 1.00 88.94 176 ALA A C 1
ATOM 1375 O O . ALA A 1 176 ? 3.672 10.050 -2.154 1.00 88.94 176 ALA A O 1
ATOM 1376 N N . ASP A 1 177 ? 2.132 8.928 -3.346 1.00 90.81 177 ASP A N 1
ATOM 1377 C CA . ASP A 1 177 ? 3.061 8.324 -4.309 1.00 90.81 177 ASP A CA 1
ATOM 1378 C C . ASP A 1 177 ? 4.156 7.418 -3.708 1.00 90.81 177 ASP A C 1
ATOM 1380 O O . ASP A 1 177 ? 5.182 7.175 -4.337 1.00 90.81 177 ASP A O 1
ATOM 1384 N N . ILE A 1 178 ? 3.905 6.840 -2.529 1.00 95.44 178 ILE A N 1
ATOM 1385 C CA . ILE A 1 178 ? 4.740 5.769 -1.963 1.00 95.44 178 ILE A CA 1
ATOM 1386 C C . ILE A 1 178 ? 4.138 4.404 -2.311 1.00 95.44 178 ILE A C 1
ATOM 1388 O O . ILE A 1 178 ? 4.641 3.683 -3.166 1.00 95.44 178 ILE A O 1
ATOM 1392 N N . ILE A 1 179 ? 2.990 4.080 -1.716 1.00 97.00 179 ILE A N 1
ATOM 1393 C CA . ILE A 1 179 ? 2.468 2.706 -1.673 1.00 97.00 179 ILE A CA 1
ATOM 1394 C C . ILE A 1 179 ? 2.077 2.166 -3.053 1.00 97.00 179 ILE A C 1
ATOM 1396 O O . ILE A 1 179 ? 2.505 1.082 -3.447 1.00 97.00 179 ILE A O 1
ATOM 1400 N N . ALA A 1 180 ? 1.272 2.917 -3.811 1.00 97.38 180 ALA A N 1
ATOM 1401 C CA . ALA A 1 180 ? 0.824 2.467 -5.128 1.00 97.38 180 ALA A CA 1
ATOM 1402 C C . ALA A 1 180 ? 1.985 2.339 -6.135 1.00 97.38 180 ALA A C 1
ATOM 1404 O O . ALA A 1 180 ? 2.049 1.318 -6.819 1.00 97.38 180 ALA A O 1
ATOM 1405 N N . PRO A 1 181 ? 2.925 3.302 -6.237 1.00 97.25 181 PRO A N 1
ATOM 1406 C CA . PRO A 1 181 ? 4.151 3.110 -7.011 1.00 97.25 181 PRO A CA 1
ATOM 1407 C C . PRO A 1 181 ? 4.960 1.879 -6.598 1.00 97.25 181 PRO A C 1
ATOM 1409 O O . PRO A 1 181 ? 5.332 1.109 -7.480 1.00 97.25 181 PRO A O 1
ATOM 1412 N N . THR A 1 182 ? 5.173 1.635 -5.299 1.00 97.75 182 THR A N 1
ATOM 1413 C CA . THR A 1 182 ? 5.887 0.430 -4.838 1.00 97.75 182 THR A CA 1
ATOM 1414 C C . THR A 1 182 ? 5.216 -0.842 -5.352 1.00 97.75 182 THR A C 1
ATOM 1416 O O . THR A 1 182 ? 5.876 -1.678 -5.963 1.00 97.75 182 THR A O 1
ATOM 1419 N N . ALA A 1 183 ? 3.897 -0.973 -5.182 1.00 98.38 183 ALA A N 1
ATOM 1420 C CA . ALA A 1 183 ? 3.158 -2.145 -5.651 1.00 98.38 183 ALA A CA 1
ATOM 1421 C C . ALA A 1 183 ? 3.252 -2.327 -7.177 1.00 98.38 183 ALA A C 1
ATOM 1423 O O . ALA A 1 183 ? 3.478 -3.439 -7.656 1.00 98.38 183 ALA A O 1
ATOM 1424 N N . PHE A 1 184 ? 3.131 -1.237 -7.942 1.00 98.38 184 PHE A N 1
ATOM 1425 C CA . PHE A 1 184 ? 3.305 -1.267 -9.396 1.00 98.38 184 PHE A CA 1
ATOM 1426 C C . PHE A 1 184 ? 4.696 -1.775 -9.786 1.00 98.38 184 PHE A C 1
ATOM 1428 O O . PHE A 1 184 ? 4.830 -2.661 -10.629 1.00 98.38 184 PHE A O 1
ATOM 1435 N N . ALA A 1 185 ? 5.732 -1.247 -9.139 1.00 97.44 185 ALA A N 1
ATOM 1436 C CA . ALA A 1 185 ? 7.106 -1.633 -9.403 1.00 97.44 185 ALA A CA 1
ATOM 1437 C C . ALA A 1 185 ? 7.385 -3.093 -9.017 1.00 97.44 185 ALA A C 1
ATOM 1439 O O . ALA A 1 185 ? 8.047 -3.794 -9.780 1.00 97.44 185 ALA A O 1
ATOM 1440 N N . ILE A 1 186 ? 6.815 -3.586 -7.908 1.00 97.75 186 ILE A N 1
ATOM 1441 C CA . ILE A 1 186 ? 6.906 -5.001 -7.506 1.00 97.75 186 ILE A CA 1
ATOM 1442 C C . ILE A 1 186 ? 6.357 -5.901 -8.609 1.00 97.75 186 ILE A C 1
ATOM 1444 O O . ILE A 1 186 ? 7.023 -6.857 -8.995 1.00 97.75 186 ILE A O 1
ATOM 1448 N N . PHE A 1 187 ? 5.1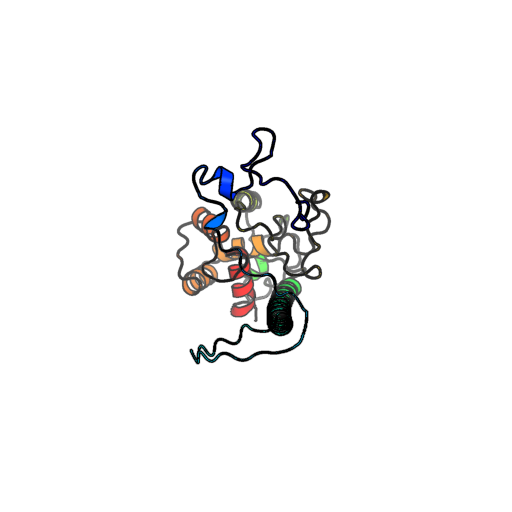83 -5.580 -9.160 1.00 98.25 187 PHE A N 1
ATOM 1449 C CA . PHE A 1 187 ? 4.580 -6.377 -10.229 1.00 98.25 187 PHE A CA 1
ATOM 1450 C C . PHE A 1 187 ? 5.458 -6.446 -11.485 1.00 98.25 187 PHE A C 1
ATOM 1452 O O . PHE A 1 187 ? 5.528 -7.489 -12.138 1.00 98.25 187 PHE A O 1
ATOM 1459 N N . HIS A 1 188 ? 6.146 -5.352 -11.817 1.00 96.94 188 HIS A N 1
ATOM 1460 C CA . HIS A 1 188 ? 7.036 -5.282 -12.977 1.00 96.94 188 HIS A CA 1
ATOM 1461 C C . HIS A 1 188 ? 8.441 -5.847 -12.721 1.00 96.94 188 HIS A C 1
ATOM 1463 O O . HIS A 1 188 ? 9.161 -6.135 -13.678 1.00 96.94 188 HIS A O 1
ATOM 1469 N N . HIS A 1 189 ? 8.821 -6.076 -11.464 1.00 95.94 189 HIS A N 1
ATOM 1470 C CA . HIS A 1 189 ? 10.068 -6.744 -11.117 1.00 95.94 189 HIS A CA 1
ATOM 1471 C C . HIS A 1 189 ? 9.867 -8.262 -11.026 1.00 95.94 189 HIS A C 1
ATOM 1473 O O . HIS A 1 189 ? 9.458 -8.780 -9.992 1.00 95.94 189 HIS A O 1
ATOM 1479 N N . SER A 1 190 ? 10.245 -9.015 -12.061 1.00 95.62 190 SER A N 1
ATOM 1480 C CA . SER A 1 190 ? 9.978 -10.465 -12.161 1.00 95.62 190 SER A CA 1
ATOM 1481 C C . SER A 1 190 ? 10.387 -11.291 -10.927 1.00 95.62 190 SER A C 1
ATOM 1483 O O . SER A 1 190 ? 9.609 -12.126 -10.466 1.00 95.62 190 SER A O 1
ATOM 1485 N N . LEU A 1 191 ? 11.581 -11.052 -10.368 1.00 95.44 191 LEU A N 1
ATOM 1486 C CA . LEU A 1 191 ? 12.059 -11.760 -9.173 1.00 95.44 191 LEU A CA 1
ATOM 1487 C C . LEU A 1 191 ? 11.257 -11.403 -7.909 1.00 95.44 191 LEU A C 1
ATOM 1489 O O . LEU A 1 191 ? 10.750 -12.305 -7.246 1.00 95.44 191 LEU A O 1
ATOM 1493 N N . VAL A 1 192 ? 11.116 -10.109 -7.591 1.00 96.25 192 VAL A N 1
ATOM 1494 C CA . VAL A 1 192 ? 10.362 -9.634 -6.416 1.00 96.25 192 VAL A CA 1
ATOM 1495 C C . VAL A 1 192 ? 8.888 -10.030 -6.524 1.00 96.25 192 VAL A C 1
ATOM 1497 O O . VAL A 1 192 ? 8.336 -10.538 -5.552 1.00 96.25 192 VAL A O 1
ATOM 1500 N N . LYS A 1 193 ? 8.272 -9.908 -7.711 1.00 97.75 193 LYS A N 1
ATOM 1501 C CA . LYS A 1 193 ? 6.911 -10.392 -7.989 1.00 97.75 193 LYS A CA 1
ATOM 1502 C C . LYS A 1 193 ? 6.762 -11.860 -7.599 1.00 97.75 193 LYS A C 1
ATOM 1504 O O . LYS A 1 193 ? 5.874 -12.186 -6.825 1.00 97.75 193 LYS A O 1
ATOM 1509 N N . ARG A 1 194 ? 7.655 -12.731 -8.084 1.00 97.75 194 ARG A N 1
ATOM 1510 C CA . ARG A 1 194 ? 7.597 -14.174 -7.802 1.00 97.75 194 ARG A CA 1
ATOM 1511 C C . ARG A 1 194 ? 7.725 -14.472 -6.307 1.00 97.75 194 ARG A C 1
ATOM 1513 O O . ARG A 1 194 ? 7.044 -15.359 -5.802 1.00 97.75 194 ARG A O 1
ATOM 1520 N N . ARG A 1 195 ? 8.592 -13.745 -5.593 1.00 97.56 195 ARG A N 1
ATOM 1521 C CA . ARG A 1 195 ? 8.727 -13.886 -4.133 1.00 97.56 195 ARG A CA 1
ATOM 1522 C C . ARG A 1 195 ? 7.468 -13.428 -3.399 1.00 97.56 195 ARG A C 1
ATOM 1524 O O . ARG A 1 195 ? 7.046 -14.108 -2.469 1.00 97.56 195 ARG A O 1
ATOM 1531 N N . ALA A 1 196 ? 6.847 -12.338 -3.846 1.00 97.75 196 ALA A N 1
ATOM 1532 C CA . ALA A 1 196 ? 5.581 -11.863 -3.299 1.00 97.75 196 ALA A CA 1
ATOM 1533 C C . ALA A 1 196 ? 4.449 -12.875 -3.547 1.00 97.75 196 ALA A C 1
ATOM 1535 O O . ALA A 1 196 ? 3.746 -13.248 -2.615 1.00 97.75 196 ALA A O 1
ATOM 1536 N N . GLU A 1 197 ? 4.312 -13.371 -4.780 1.00 98.25 197 GLU A N 1
ATOM 1537 C CA . GLU A 1 197 ? 3.337 -14.402 -5.166 1.00 98.25 197 GLU A CA 1
ATOM 1538 C C . GLU A 1 197 ? 3.469 -15.659 -4.292 1.00 98.25 197 GLU A C 1
ATOM 1540 O O . GLU A 1 197 ? 2.474 -16.176 -3.781 1.00 98.25 197 GLU A O 1
ATOM 1545 N N . ALA A 1 198 ? 4.706 -16.101 -4.040 1.00 98.00 198 ALA A N 1
ATOM 1546 C CA . ALA A 1 198 ? 4.980 -17.217 -3.141 1.00 98.00 198 ALA A CA 1
ATOM 1547 C C . ALA A 1 198 ? 4.607 -16.909 -1.678 1.00 98.00 198 ALA A C 1
ATOM 1549 O O . ALA A 1 198 ? 3.999 -17.750 -1.024 1.00 98.00 198 ALA A O 1
ATOM 1550 N N . TYR A 1 199 ? 4.939 -15.718 -1.167 1.00 97.00 199 TYR A N 1
ATOM 1551 C CA . TYR A 1 199 ? 4.640 -15.324 0.216 1.00 97.00 199 TYR A CA 1
ATOM 1552 C C . TYR A 1 199 ? 3.133 -15.205 0.484 1.00 97.00 199 TYR A C 1
ATOM 1554 O O . TYR A 1 199 ? 2.650 -15.638 1.527 1.00 97.00 199 TYR A O 1
ATOM 1562 N N . PHE A 1 200 ? 2.386 -14.625 -0.456 1.00 96.62 200 PHE A N 1
ATOM 1563 C CA . PHE A 1 200 ? 0.945 -14.400 -0.321 1.00 96.62 200 PHE A CA 1
ATOM 1564 C C . PHE A 1 200 ? 0.087 -15.573 -0.829 1.00 96.62 200 PHE A C 1
ATOM 1566 O O . PHE A 1 200 ? -1.146 -15.495 -0.762 1.00 96.62 200 PHE A O 1
ATOM 1573 N N . GLU A 1 201 ? 0.719 -16.640 -1.331 1.00 97.25 201 GLU A N 1
ATOM 1574 C CA . GLU A 1 201 ? 0.067 -17.824 -1.907 1.00 97.25 201 GLU A CA 1
ATOM 1575 C C . GLU A 1 201 ? -0.969 -17.447 -2.983 1.00 97.25 201 GLU A C 1
ATOM 1577 O O . GLU A 1 201 ? -2.143 -17.833 -2.939 1.00 97.25 201 GLU A O 1
ATOM 1582 N N . VAL A 1 202 ? -0.540 -16.615 -3.930 1.00 97.44 202 VAL A N 1
ATOM 1583 C CA . VAL A 1 202 ? -1.370 -16.063 -5.007 1.00 97.44 202 VAL A CA 1
ATOM 1584 C C . VAL A 1 202 ? -0.547 -15.960 -6.280 1.00 97.44 202 VAL A C 1
ATOM 1586 O O . VAL A 1 202 ? 0.626 -15.618 -6.241 1.00 97.44 202 VAL A O 1
ATOM 1589 N N . GLU A 1 203 ? -1.181 -16.204 -7.422 1.00 97.62 203 GLU A N 1
ATOM 1590 C CA . GLU A 1 203 ? -0.597 -15.955 -8.736 1.00 97.62 203 GLU A CA 1
ATOM 1591 C C . GLU A 1 203 ? -1.321 -14.792 -9.417 1.00 97.62 203 GLU A C 1
ATOM 1593 O O . GLU A 1 203 ? -2.553 -14.774 -9.526 1.00 97.62 203 GLU A O 1
ATOM 1598 N N . TRP A 1 204 ? -0.564 -13.813 -9.909 1.00 97.88 204 TRP A N 1
ATOM 1599 C CA . TRP A 1 204 ? -1.111 -12.694 -10.664 1.00 97.88 204 TRP A CA 1
ATOM 1600 C C . TRP A 1 204 ? -0.872 -12.912 -12.156 1.00 97.88 204 TRP A C 1
ATOM 1602 O O . TRP A 1 204 ? 0.176 -12.545 -12.700 1.00 97.88 204 TRP A O 1
ATOM 1612 N N . ALA A 1 205 ? -1.892 -13.448 -12.833 1.00 96.38 205 ALA A N 1
ATOM 1613 C CA . ALA A 1 205 ? -1.882 -13.707 -14.277 1.00 96.38 205 ALA A CA 1
ATOM 1614 C C . ALA A 1 205 ? -1.645 -12.444 -15.129 1.00 96.38 205 ALA A C 1
ATOM 1616 O O . ALA A 1 205 ? -1.192 -12.516 -16.268 1.00 96.38 205 ALA A O 1
ATOM 1617 N N . GLY A 1 206 ? -1.949 -11.264 -14.586 1.00 97.44 206 GLY A N 1
ATOM 1618 C CA . GLY A 1 206 ? -1.736 -9.998 -15.265 1.00 97.44 206 GLY A CA 1
ATOM 1619 C C . GLY A 1 206 ? -1.987 -8.803 -14.358 1.00 97.44 206 GLY A C 1
ATOM 1620 O O . GLY A 1 206 ? -2.455 -8.933 -13.227 1.00 97.44 206 GLY A O 1
ATOM 1621 N N . VAL A 1 207 ? -1.711 -7.613 -14.890 1.00 96.94 207 VAL A N 1
ATOM 1622 C CA . VAL A 1 207 ? -1.777 -6.355 -14.132 1.00 96.94 207 VAL A CA 1
ATOM 1623 C C . VAL A 1 207 ? -3.194 -6.038 -13.617 1.00 96.94 207 VAL A C 1
ATOM 1625 O O . VAL A 1 207 ? -3.354 -5.381 -12.592 1.00 96.94 207 VAL A O 1
ATOM 1628 N N . GLY A 1 208 ? -4.230 -6.524 -14.315 1.00 97.31 208 GLY A N 1
ATOM 1629 C CA . GLY A 1 208 ? -5.628 -6.431 -13.880 1.00 97.31 208 GLY A CA 1
ATOM 1630 C C . GLY A 1 208 ? -5.916 -7.315 -12.668 1.00 97.31 208 GLY A C 1
ATOM 1631 O O . GLY A 1 208 ? -6.348 -6.799 -11.647 1.00 97.31 208 GLY A O 1
ATOM 1632 N N . ALA A 1 209 ? -5.571 -8.606 -12.748 1.00 98.00 209 ALA A N 1
ATOM 1633 C CA . ALA A 1 209 ? -5.720 -9.547 -11.634 1.00 98.00 209 ALA A CA 1
ATOM 1634 C C . ALA A 1 209 ? -4.940 -9.092 -10.389 1.00 98.00 209 ALA A C 1
ATOM 1636 O O . ALA A 1 209 ? -5.419 -9.227 -9.267 1.00 98.00 209 ALA A O 1
ATOM 1637 N N . PHE A 1 210 ? -3.765 -8.491 -10.590 1.00 98.56 210 PHE A N 1
ATOM 1638 C CA . PHE A 1 210 ? -3.002 -7.872 -9.512 1.00 98.56 210 PHE A CA 1
ATOM 1639 C C . PHE A 1 210 ? -3.744 -6.690 -8.872 1.00 98.56 210 PHE A C 1
ATOM 1641 O O . PHE A 1 210 ? -3.884 -6.646 -7.654 1.00 98.56 210 PHE A O 1
ATOM 1648 N N . ALA A 1 211 ? -4.263 -5.752 -9.673 1.00 98.25 211 ALA A N 1
ATOM 1649 C CA . ALA A 1 211 ? -5.047 -4.625 -9.162 1.00 98.25 211 ALA A CA 1
ATOM 1650 C C . ALA A 1 211 ? -6.309 -5.082 -8.411 1.00 98.25 211 ALA A C 1
ATOM 1652 O O . ALA A 1 211 ? -6.631 -4.520 -7.364 1.00 98.25 211 ALA A O 1
ATOM 1653 N N . ASP A 1 212 ? -6.993 -6.108 -8.921 1.00 97.88 212 ASP A N 1
ATOM 1654 C CA . ASP A 1 212 ? -8.167 -6.690 -8.271 1.00 97.88 212 ASP A CA 1
ATOM 1655 C C . ASP A 1 212 ? -7.801 -7.313 -6.922 1.00 97.88 212 ASP A C 1
ATOM 1657 O O . ASP A 1 212 ? -8.492 -7.059 -5.938 1.00 97.88 212 ASP A O 1
ATOM 1661 N N . TRP A 1 213 ? -6.690 -8.055 -6.855 1.00 98.06 213 TRP A N 1
ATOM 1662 C CA . TRP A 1 213 ? -6.187 -8.639 -5.612 1.00 98.06 213 TRP A CA 1
ATOM 1663 C C . TRP A 1 213 ? -5.806 -7.571 -4.579 1.00 98.06 213 TRP A C 1
ATOM 1665 O O . TRP A 1 213 ? -6.209 -7.676 -3.422 1.00 98.06 213 TRP A O 1
ATOM 1675 N N . LEU A 1 214 ? -5.097 -6.509 -4.983 1.00 98.19 214 LEU A N 1
ATOM 1676 C CA . LEU A 1 214 ? -4.699 -5.412 -4.085 1.00 98.19 214 LEU A CA 1
ATOM 1677 C C . LEU A 1 214 ? -5.892 -4.737 -3.392 1.00 98.19 214 LEU A C 1
ATOM 1679 O O . LEU A 1 214 ? -5.749 -4.240 -2.273 1.00 98.19 214 LEU A O 1
ATOM 1683 N N . MET A 1 215 ? -7.046 -4.722 -4.064 1.00 97.19 215 MET A N 1
ATOM 1684 C CA . MET A 1 215 ? -8.293 -4.111 -3.598 1.00 97.19 215 MET A CA 1
ATOM 1685 C C . MET A 1 215 ? -9.324 -5.138 -3.111 1.00 97.19 215 MET A C 1
ATOM 1687 O O . MET A 1 215 ? -10.499 -4.793 -2.919 1.00 97.19 215 MET A O 1
ATOM 1691 N N . ASP A 1 216 ? -8.935 -6.403 -2.965 1.00 96.62 216 ASP A N 1
ATOM 1692 C CA . ASP A 1 216 ? -9.794 -7.412 -2.363 1.00 96.62 216 ASP A CA 1
ATOM 1693 C C . ASP A 1 216 ? -9.661 -7.423 -0.838 1.00 96.62 216 ASP A C 1
ATOM 1695 O O . ASP A 1 216 ? -8.731 -6.849 -0.265 1.00 96.62 216 ASP A O 1
ATOM 1699 N N . ALA A 1 217 ? -10.616 -8.071 -0.171 1.00 94.25 217 ALA A N 1
ATOM 1700 C CA . ALA A 1 217 ? -10.561 -8.206 1.276 1.00 94.25 217 ALA A CA 1
ATOM 1701 C C . ALA A 1 217 ? -9.332 -9.049 1.679 1.00 94.25 217 ALA A C 1
ATOM 1703 O O . ALA A 1 217 ? -9.141 -10.143 1.137 1.00 94.25 217 ALA A O 1
ATOM 1704 N N . PRO A 1 218 ? -8.504 -8.584 2.629 1.00 93.44 218 PRO A N 1
ATOM 1705 C CA . PRO A 1 218 ? -7.363 -9.361 3.087 1.00 93.44 218 PRO A CA 1
ATOM 1706 C C . PRO A 1 218 ? -7.827 -10.623 3.820 1.00 93.44 218 PRO A C 1
ATOM 1708 O O . PRO A 1 218 ? -8.836 -10.616 4.526 1.00 93.44 218 PRO A O 1
ATOM 1711 N N . LYS A 1 219 ? -7.067 -11.718 3.689 1.00 87.31 219 LYS A N 1
ATOM 1712 C CA . LYS A 1 219 ? -7.364 -12.996 4.372 1.00 87.31 219 LYS A CA 1
ATOM 1713 C C . LYS A 1 219 ? -7.217 -12.906 5.905 1.00 87.31 219 LYS A C 1
ATOM 1715 O O . LYS A 1 219 ? -7.692 -13.786 6.618 1.00 87.31 219 LYS A O 1
ATOM 1720 N N . GLY A 1 220 ? -6.544 -11.870 6.413 1.00 84.94 220 GLY A N 1
ATOM 1721 C CA . GLY A 1 220 ? -6.210 -11.692 7.827 1.00 84.94 220 GLY A CA 1
ATOM 1722 C C . GLY A 1 220 ? -6.804 -10.433 8.463 1.00 84.94 220 GLY A C 1
ATOM 1723 O O . GLY A 1 220 ? -7.804 -9.884 8.015 1.00 84.94 220 GLY A O 1
ATOM 1724 N N . LYS A 1 221 ? -6.159 -9.963 9.537 1.00 82.56 221 LYS A N 1
ATOM 1725 C CA . LYS A 1 221 ? -6.538 -8.732 10.261 1.00 82.56 221 LYS A CA 1
ATOM 1726 C C . LYS A 1 221 ? -5.954 -7.453 9.650 1.00 82.56 221 LYS A C 1
ATOM 1728 O O . LYS A 1 221 ? -5.993 -6.415 10.302 1.00 82.56 221 LYS A O 1
ATOM 1733 N N . SER A 1 222 ? -5.374 -7.542 8.458 1.00 88.25 222 SER A N 1
ATOM 1734 C CA . SER A 1 222 ? -4.795 -6.381 7.796 1.00 88.25 222 SER A CA 1
ATOM 1735 C C . SER A 1 222 ? -5.863 -5.422 7.292 1.00 88.25 222 SER A C 1
ATOM 1737 O O . SER A 1 222 ? -7.029 -5.780 7.117 1.00 88.25 222 SER A O 1
ATOM 1739 N N . GLU A 1 223 ? -5.447 -4.190 7.042 1.00 92.06 223 GLU A N 1
ATOM 1740 C CA . GLU A 1 223 ? -6.292 -3.135 6.517 1.00 92.06 223 GLU A CA 1
ATOM 1741 C C . GLU A 1 223 ? -6.547 -3.305 5.010 1.00 92.06 223 GLU A C 1
ATOM 1743 O O . GLU A 1 223 ? -7.644 -3.004 4.539 1.00 92.06 223 GLU A O 1
ATOM 1748 N N . SER A 1 224 ? -5.562 -3.793 4.244 1.00 95.88 224 SER A N 1
ATOM 1749 C CA . SER A 1 224 ? -5.706 -4.107 2.810 1.00 95.88 224 SER A CA 1
ATOM 1750 C C . SER A 1 224 ? -4.534 -4.938 2.285 1.00 95.88 224 SER A C 1
ATOM 1752 O O . SER A 1 224 ? -3.412 -4.789 2.770 1.00 95.88 224 SER A O 1
ATOM 1754 N N . ASN A 1 225 ? -4.761 -5.710 1.216 1.00 97.62 225 ASN A N 1
ATOM 1755 C CA . ASN A 1 225 ? -3.689 -6.429 0.514 1.00 97.62 225 ASN A CA 1
ATOM 1756 C C . ASN A 1 225 ? -2.610 -5.476 -0.033 1.00 97.62 225 ASN A C 1
ATOM 1758 O O . ASN A 1 225 ? -1.429 -5.812 -0.044 1.00 97.62 225 ASN A O 1
ATOM 1762 N N . LEU A 1 226 ? -2.994 -4.261 -0.444 1.00 97.81 226 LEU A N 1
ATOM 1763 C CA . LEU A 1 226 ? -2.047 -3.233 -0.878 1.00 97.81 226 LEU A CA 1
ATOM 1764 C C . LEU A 1 226 ? -1.079 -2.799 0.236 1.00 97.81 226 LEU A C 1
ATOM 1766 O O . LEU A 1 226 ? 0.113 -2.632 -0.024 1.00 97.81 226 LEU A O 1
ATOM 1770 N N . MET A 1 227 ? -1.572 -2.637 1.466 1.00 96.62 227 MET A N 1
ATOM 1771 C CA . MET A 1 227 ? -0.715 -2.341 2.618 1.00 96.62 227 MET A CA 1
ATOM 1772 C C . MET A 1 227 ? 0.143 -3.545 3.006 1.00 96.62 227 MET A C 1
ATOM 1774 O O . MET A 1 227 ? 1.327 -3.373 3.281 1.00 96.62 227 MET A O 1
ATOM 1778 N N . ASP A 1 228 ? -0.425 -4.753 2.994 1.00 96.94 228 ASP A N 1
ATOM 1779 C CA . ASP A 1 228 ? 0.328 -5.976 3.291 1.00 96.94 228 ASP A CA 1
ATOM 1780 C C . ASP A 1 228 ? 1.498 -6.173 2.335 1.00 96.94 228 ASP A C 1
ATOM 1782 O O . ASP A 1 228 ? 2.611 -6.441 2.782 1.00 96.94 228 ASP A O 1
ATOM 1786 N N . LEU A 1 229 ? 1.278 -5.971 1.034 1.00 98.06 229 LEU A N 1
ATOM 1787 C CA . LEU A 1 229 ? 2.341 -6.055 0.038 1.00 98.06 229 LEU A CA 1
ATOM 1788 C C . LEU A 1 229 ? 3.451 -5.030 0.300 1.00 98.06 229 LEU A C 1
ATOM 1790 O O . LEU A 1 229 ? 4.632 -5.360 0.202 1.00 98.06 229 LEU A O 1
ATOM 1794 N N . PHE A 1 230 ? 3.080 -3.791 0.636 1.00 97.75 230 PHE A N 1
ATOM 1795 C CA . PHE A 1 230 ? 4.051 -2.750 0.965 1.00 97.75 230 PHE A CA 1
ATOM 1796 C C . PHE A 1 230 ? 4.864 -3.113 2.212 1.00 97.75 230 PHE A C 1
ATOM 1798 O O . PHE A 1 230 ? 6.091 -3.056 2.173 1.00 97.75 230 PHE A O 1
ATOM 1805 N N . MET A 1 231 ? 4.201 -3.525 3.295 1.00 97.00 231 MET A N 1
ATOM 1806 C CA . MET A 1 231 ? 4.873 -3.903 4.540 1.00 97.00 231 MET A CA 1
ATOM 1807 C C . MET A 1 231 ? 5.790 -5.112 4.343 1.00 97.00 231 MET A C 1
ATOM 1809 O O . MET A 1 231 ? 6.936 -5.065 4.777 1.00 97.00 231 MET A O 1
ATOM 1813 N N . TRP A 1 232 ? 5.338 -6.138 3.616 1.00 96.88 232 TRP A N 1
ATOM 1814 C CA . TRP A 1 232 ? 6.164 -7.292 3.252 1.00 96.88 232 TRP A CA 1
ATOM 1815 C C . TRP A 1 232 ? 7.440 -6.875 2.516 1.00 96.88 232 TRP A C 1
ATOM 1817 O O . TRP A 1 232 ? 8.531 -7.305 2.883 1.00 96.88 232 TRP A O 1
ATOM 1827 N N . TYR A 1 233 ? 7.322 -6.002 1.512 1.00 96.75 233 TYR A N 1
ATOM 1828 C CA . TYR A 1 233 ? 8.481 -5.519 0.764 1.00 96.75 233 TYR A CA 1
ATOM 1829 C C . TYR A 1 233 ? 9.458 -4.763 1.675 1.00 96.75 233 TYR A C 1
ATOM 1831 O O . TYR A 1 233 ? 10.667 -4.986 1.633 1.00 96.75 233 TYR A O 1
ATOM 1839 N N . MET A 1 234 ? 8.938 -3.911 2.558 1.00 95.50 234 MET A N 1
ATOM 1840 C CA . MET A 1 234 ? 9.765 -3.170 3.509 1.00 95.50 234 MET A CA 1
ATOM 1841 C C . MET A 1 234 ? 10.470 -4.073 4.527 1.00 95.50 234 MET A C 1
ATOM 1843 O O . MET A 1 234 ? 11.587 -3.761 4.936 1.00 95.50 234 MET A O 1
ATOM 1847 N N . GLU A 1 235 ? 9.837 -5.174 4.927 1.00 93.38 235 GLU A N 1
ATOM 1848 C CA . GLU A 1 235 ? 10.369 -6.109 5.919 1.00 93.38 235 GLU A CA 1
ATOM 1849 C C . GLU A 1 235 ? 11.363 -7.119 5.338 1.00 93.38 235 GLU A C 1
ATOM 1851 O O . GLU A 1 235 ? 12.331 -7.466 6.010 1.00 93.38 235 GLU A O 1
ATOM 1856 N N . MET A 1 236 ? 11.137 -7.581 4.108 1.00 88.56 236 MET A N 1
ATOM 1857 C CA . MET A 1 236 ? 11.865 -8.720 3.535 1.00 88.56 236 MET A CA 1
ATOM 1858 C C . MET A 1 236 ? 12.883 -8.329 2.458 1.00 88.56 236 MET A C 1
ATOM 1860 O O . MET A 1 236 ? 13.752 -9.134 2.139 1.00 88.56 236 MET A O 1
ATOM 1864 N N . GLU A 1 237 ? 12.765 -7.134 1.869 1.00 79.31 237 GLU A N 1
ATOM 1865 C CA . GLU A 1 237 ? 13.556 -6.733 0.692 1.00 79.31 237 GLU A CA 1
ATOM 1866 C C . GLU A 1 237 ? 14.382 -5.457 0.906 1.00 79.31 237 GLU A C 1
ATOM 1868 O O . GLU A 1 237 ? 15.345 -5.218 0.181 1.00 79.31 237 GLU A O 1
ATOM 1873 N N . CYS A 1 238 ? 14.005 -4.615 1.875 1.00 70.06 238 CYS A N 1
ATOM 1874 C CA . CYS A 1 238 ? 14.671 -3.334 2.150 1.00 70.06 238 CYS A CA 1
ATOM 1875 C C . CYS A 1 238 ? 15.557 -3.325 3.409 1.00 70.06 238 CYS A C 1
ATOM 1877 O O . CYS A 1 238 ? 16.250 -2.325 3.630 1.00 70.06 238 CYS A O 1
ATOM 1879 N N . MET A 1 239 ? 15.516 -4.380 4.230 1.00 57.81 239 MET A N 1
ATOM 1880 C CA . MET A 1 239 ? 16.399 -4.589 5.389 1.00 57.81 239 MET A CA 1
ATOM 1881 C C . MET A 1 239 ? 17.484 -5.604 5.049 1.00 57.81 239 MET A C 1
ATOM 1883 O O . MET A 1 239 ? 18.642 -5.338 5.438 1.00 57.81 239 MET A O 1
#

Organism: NCBI:txid765257

pLDDT: mean 81.37, std 17.13, range [38.59, 98.56]

Radius of gyration: 29.5 Å; chains: 1; bounding box: 83×44×76 Å

Secondary structure (DSSP, 8-state):
-PPP-S-S--TTT-TTS---HHHHH-SS--GGG----------------------------HHHHHHHHHHHHHHHHHHHHHHHHHHHHHHHHHTTS-HHHHHH--TTTTTT----GGG-GGG--HHHHHHHHTT----GGGTTB-TTT--B-S-TTTS----TTTTT-----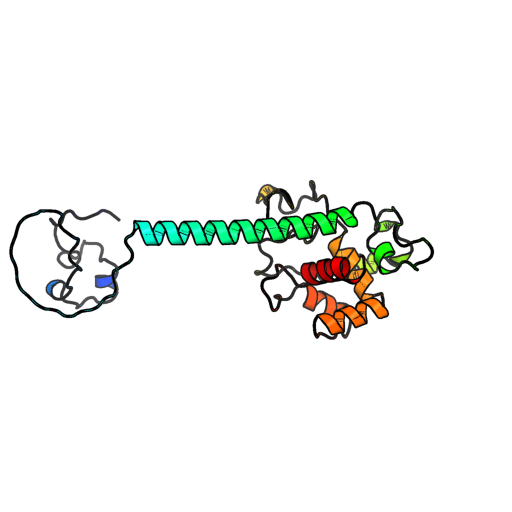TTTTTHHHHHHHHHH-HHHHHHHHHHHT----SHHHHHHHHTSPPSSS-S-HHHHHHHHHHHHT--

Foldseek 3Di:
DDDDPPDDDDQLRDPPRDDDPVCVVPVPDDVVPPPDDDDDDPDDDDDDDDDPPPPPPPPQPPVRVVVVVVVVVVVVLVVLVVVLVLLQVLLVVCQQFQLLCLLQPDPPPSNGDGDDPVPDPSVPDPVVLVVLLVLLDADPLLPQADNFQRHGPSDCVNPNDDDPVCVPPPPDPSRGNNQSSNLVSCCVRVVSVVVLCVVQVHDQPDSNSSSVQQNDDDPDPDSTNSSVSSSCCSVPPVD

Sequence (239 aa):
TLFTDGTGVGCHEDECNQRCSVCKLDPDHRPQDIRMASIPRNRGTEAEASSSISRTDHPQSFSQAARQAKELRAGREMGTLGRAQQIEKALQTVMGTCCICLVLGDMEGSSRAQHDLMSCPKLGSFLVYKEWRQKLRYRKHHNMICFICHVPQLSDSLHPTFTRAQRGRNVGCKYADIIAPTAFAIFHHSLVKRRAEAYFEVEWAGVGAFADWLMDAPKGKSESNLMDLFMWYMEMECM